Protein AF-A0AA88WEC2-F1 (afdb_monomer_lite)

Foldseek 3Di:
DDDDDPPDDPVVVVVVVVVVVVVVVVLVVVLVVLLVVLVVVQVDWFPFQPVLQCSFQNDDPDQFQKAQLQVRDTHGPCVCAQHKAWEKEAELDDDPVLQVLVVVLCVVPVHAEYQYQPPDDDDPVSVVSVVVVSNSHRHMYGPDNVSGDPSSNVCCCPVLVDDRDIFIFIAGRRSHTQDSGLPVVSVLPNNQCPVSGPVSVVVVVVVDPPDVVSVVLVDDPDDDDDDDDDDDDRDDDDDDDDVVVVVVVVVVVVVVVVVD

pLDDT: mean 72.67, std 20.63, range [24.23, 94.44]

InterPro domains:
  IPR039299 Protein SIEVE ELEMENT OCCLUSION [PTHR33232] (24-225)

Structure (mmCIF, N/CA/C/O backbone):
data_AF-A0AA88WEC2-F1
#
_entry.id   AF-A0AA88WEC2-F1
#
loop_
_atom_site.group_PDB
_atom_site.id
_atom_site.type_symbol
_atom_site.label_atom_id
_atom_site.label_alt_id
_atom_site.label_comp_id
_atom_site.label_asym_id
_atom_site.label_entity_id
_atom_site.label_seq_id
_atom_site.pdbx_PDB_ins_code
_atom_site.Cartn_x
_atom_site.Cartn_y
_atom_site.Cartn_z
_atom_site.occupancy
_atom_site.B_iso_or_equiv
_atom_site.auth_seq_id
_atom_site.auth_comp_id
_atom_site.auth_asym_id
_atom_site.auth_atom_id
_atom_site.pdbx_PDB_model_num
ATOM 1 N N . MET A 1 1 ? -20.116 5.162 58.881 1.00 42.09 1 MET A N 1
ATOM 2 C CA . MET A 1 1 ? -20.376 5.352 57.437 1.00 42.09 1 MET A CA 1
ATOM 3 C C . MET A 1 1 ? -20.682 3.987 56.838 1.00 42.09 1 MET A C 1
ATOM 5 O O . MET A 1 1 ? -19.844 3.113 57.021 1.00 42.09 1 MET A O 1
ATOM 9 N N . PRO A 1 2 ? -21.847 3.740 56.217 1.00 44.31 2 PRO A N 1
ATOM 10 C CA . PRO A 1 2 ? -22.093 2.459 55.571 1.00 44.31 2 PRO A CA 1
ATOM 11 C C . PRO A 1 2 ? -21.517 2.471 54.150 1.00 44.31 2 PRO A C 1
ATOM 13 O O . PRO A 1 2 ? -21.703 3.422 53.392 1.00 44.31 2 PRO A O 1
ATOM 16 N N . ILE A 1 3 ? -20.795 1.406 53.815 1.00 46.09 3 ILE A N 1
ATOM 17 C CA . ILE A 1 3 ? -20.277 1.127 52.477 1.00 46.09 3 ILE A CA 1
ATOM 18 C C . ILE A 1 3 ? -21.469 0.666 51.633 1.00 46.09 3 ILE A C 1
ATOM 20 O O . ILE A 1 3 ? -22.009 -0.415 51.853 1.00 46.09 3 ILE A O 1
ATOM 24 N N . SER A 1 4 ? -21.909 1.510 50.701 1.00 42.88 4 SER A N 1
ATOM 25 C CA . SER A 1 4 ? -22.919 1.157 49.702 1.00 42.88 4 SER A CA 1
ATOM 26 C C . SER A 1 4 ? -22.281 0.224 48.672 1.00 42.88 4 SER A C 1
ATOM 28 O O . SER A 1 4 ? -21.552 0.667 47.783 1.00 42.88 4 SER A O 1
ATOM 30 N N . SER A 1 5 ? -22.505 -1.083 48.815 1.00 50.28 5 SER A N 1
ATOM 31 C CA . SER A 1 5 ? -22.200 -2.051 47.767 1.00 50.28 5 SER A CA 1
ATOM 32 C C . SER A 1 5 ? -23.251 -1.919 46.664 1.00 50.28 5 SER A C 1
ATOM 34 O O . SER A 1 5 ? -24.411 -2.298 46.817 1.00 50.28 5 SER A O 1
ATOM 36 N N . LYS A 1 6 ? -22.850 -1.355 45.522 1.00 53.16 6 LYS A N 1
ATOM 37 C CA . LYS A 1 6 ? -23.642 -1.420 44.292 1.00 53.16 6 LYS A CA 1
ATOM 38 C C . LYS A 1 6 ? -23.669 -2.874 43.812 1.00 53.16 6 LYS A C 1
ATOM 40 O O . LYS A 1 6 ? -22.761 -3.315 43.117 1.00 53.16 6 LYS A O 1
ATOM 45 N N . ILE A 1 7 ? -24.692 -3.623 44.211 1.00 55.09 7 ILE A N 1
ATOM 46 C CA . ILE A 1 7 ? -25.027 -4.910 43.598 1.00 55.09 7 ILE A CA 1
ATOM 47 C C . ILE A 1 7 ? -25.665 -4.577 42.249 1.00 55.09 7 ILE A C 1
ATOM 49 O O . ILE A 1 7 ? -26.801 -4.110 42.201 1.00 55.09 7 ILE A O 1
ATOM 53 N N . VAL A 1 8 ? -24.919 -4.751 41.159 1.00 56.94 8 VAL A N 1
ATOM 54 C CA . VAL A 1 8 ? -25.494 -4.698 39.809 1.00 56.94 8 VAL A CA 1
ATOM 55 C C . VAL A 1 8 ? -26.400 -5.931 39.655 1.00 56.94 8 VAL A C 1
ATOM 57 O O . VAL A 1 8 ? -25.915 -7.045 39.872 1.00 56.94 8 VAL A O 1
ATOM 60 N N . PRO A 1 9 ? -27.701 -5.782 39.342 1.00 61.62 9 PRO A N 1
ATOM 61 C CA . PRO A 1 9 ? -28.611 -6.913 39.193 1.00 61.62 9 PRO A CA 1
ATOM 62 C C . PRO A 1 9 ? -28.137 -7.866 38.090 1.00 61.62 9 PRO A C 1
ATOM 64 O O . PRO A 1 9 ? -27.790 -7.449 36.990 1.00 61.62 9 PRO A O 1
ATOM 67 N N . TYR A 1 10 ? -28.175 -9.170 38.360 1.00 55.59 10 TYR A N 1
ATOM 68 C CA . TYR A 1 10 ? -27.793 -10.235 37.420 1.00 55.59 10 TYR A CA 1
ATOM 69 C C . TYR A 1 10 ? -28.503 -10.147 36.048 1.00 55.59 10 TYR A C 1
ATOM 71 O O . TYR A 1 10 ? -27.938 -10.526 35.025 1.00 55.59 10 TYR A O 1
ATOM 79 N N . VAL A 1 11 ? -29.723 -9.600 36.016 1.00 58.94 11 VAL A N 1
ATOM 80 C CA . VAL A 1 11 ? -30.519 -9.387 34.794 1.00 58.94 11 VAL A CA 1
ATOM 81 C C . VAL A 1 11 ? -29.895 -8.323 33.878 1.00 58.94 11 VAL A C 1
ATOM 83 O O . VAL A 1 11 ? -29.866 -8.510 32.661 1.00 58.94 11 VAL A O 1
ATOM 86 N N . ASP A 1 12 ? -29.313 -7.262 34.445 1.00 64.69 12 ASP A N 1
ATOM 87 C CA . ASP A 1 12 ? -28.643 -6.207 33.673 1.00 64.69 12 ASP A CA 1
ATOM 88 C C . ASP A 1 12 ? -27.356 -6.741 33.027 1.00 64.69 12 ASP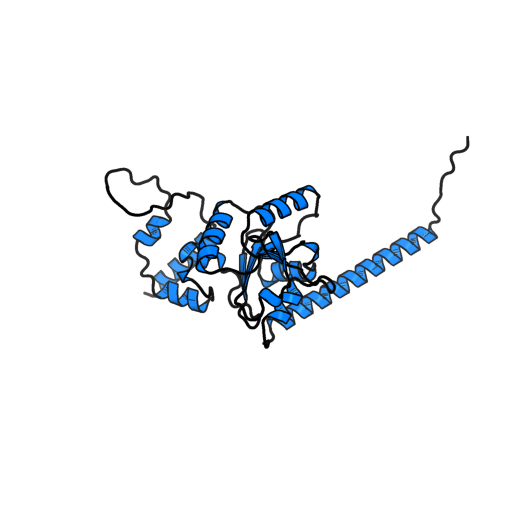 A C 1
ATOM 90 O O . ASP A 1 12 ? -27.082 -6.461 31.860 1.00 64.69 12 ASP A O 1
ATOM 94 N N . LEU A 1 13 ? -26.626 -7.603 33.747 1.00 65.12 13 LEU A N 1
ATOM 95 C CA . LEU A 1 13 ? -25.441 -8.306 33.243 1.00 65.12 13 LEU A CA 1
ATOM 96 C C . LEU A 1 13 ? -25.775 -9.248 32.077 1.00 65.12 13 LEU A C 1
ATOM 98 O O . LEU A 1 13 ? -25.071 -9.234 31.071 1.00 65.12 13 LEU A O 1
ATOM 102 N N . GLN A 1 14 ? -26.854 -10.034 32.166 1.00 65.44 14 GLN A N 1
ATOM 103 C CA . GLN A 1 14 ? -27.269 -10.913 31.064 1.00 65.44 14 GLN A CA 1
ATOM 104 C C . GLN A 1 14 ? -27.721 -10.136 29.820 1.00 65.44 14 GLN A C 1
ATOM 106 O O . GLN A 1 14 ? -27.424 -10.559 28.702 1.00 65.44 14 GLN A O 1
ATOM 111 N N . SER A 1 15 ? -28.414 -9.003 29.992 1.00 71.62 15 SER A N 1
ATOM 112 C CA . SER A 1 15 ? -28.812 -8.154 28.860 1.00 71.62 15 SER A CA 1
ATOM 113 C C . SER A 1 15 ? -27.591 -7.564 28.147 1.00 71.62 15 SER A C 1
ATOM 115 O O . SER A 1 15 ? -27.472 -7.685 26.931 1.00 71.62 15 SER A O 1
ATOM 117 N N . HIS A 1 16 ? -26.624 -7.057 28.917 1.00 71.56 16 HIS A N 1
ATOM 118 C CA . HIS A 1 16 ? -25.404 -6.465 28.387 1.00 71.56 16 HIS A CA 1
ATOM 119 C C . HIS A 1 16 ? -24.527 -7.498 27.672 1.00 71.56 16 HIS A C 1
ATOM 121 O O . HIS A 1 16 ? -24.008 -7.226 26.594 1.00 71.56 16 HIS A O 1
ATOM 127 N N . VAL A 1 17 ? -24.400 -8.709 28.227 1.00 77.38 17 VAL A N 1
ATOM 128 C CA . VAL A 1 17 ? -23.686 -9.814 27.567 1.00 77.38 17 VAL A CA 1
ATOM 129 C C . VAL A 1 17 ? -24.370 -10.194 26.251 1.00 77.38 17 VAL A C 1
ATOM 131 O O . VAL A 1 17 ? -23.691 -10.336 25.238 1.00 77.38 17 VAL A O 1
ATOM 134 N N . ASN A 1 18 ? -25.702 -10.301 26.225 1.00 80.75 18 ASN A N 1
ATOM 135 C CA . ASN A 1 18 ? -26.436 -10.617 24.996 1.00 80.75 18 ASN A CA 1
ATOM 136 C C . ASN A 1 18 ? -26.299 -9.529 23.923 1.00 80.75 18 ASN A C 1
ATOM 138 O O . ASN A 1 18 ? -26.211 -9.856 22.739 1.00 80.75 18 ASN A O 1
ATOM 142 N N . ASP A 1 19 ? -26.287 -8.256 24.311 1.00 82.50 19 ASP A N 1
ATOM 143 C CA . ASP A 1 19 ? -26.123 -7.145 23.373 1.00 82.50 19 ASP A CA 1
ATOM 144 C C . ASP A 1 19 ? -24.692 -7.073 22.825 1.00 82.50 19 ASP A C 1
ATOM 146 O O . ASP A 1 19 ? -24.515 -6.883 21.620 1.00 82.50 19 ASP A O 1
ATOM 150 N N . THR A 1 20 ? -23.683 -7.329 23.664 1.00 80.88 20 THR A N 1
ATOM 151 C CA . THR A 1 20 ? -22.278 -7.440 23.240 1.00 80.88 20 THR A CA 1
ATOM 152 C C . THR A 1 20 ? -22.084 -8.595 22.257 1.00 80.88 20 THR A C 1
ATOM 154 O O . THR A 1 20 ? -21.570 -8.380 21.163 1.00 80.88 20 THR A O 1
ATOM 157 N N . VAL A 1 21 ? -22.590 -9.793 22.570 1.00 83.12 21 VAL A N 1
ATOM 158 C CA . VAL A 1 21 ? -22.488 -10.963 21.677 1.00 83.12 21 VAL A CA 1
ATOM 159 C C . VAL A 1 21 ? -23.219 -10.725 20.350 1.00 83.12 21 VAL A C 1
ATOM 161 O O . VAL A 1 21 ? -22.728 -11.099 19.286 1.00 83.12 21 VAL A O 1
ATOM 164 N N . LYS A 1 22 ? -24.390 -10.072 20.367 1.00 86.25 22 LYS A N 1
ATOM 165 C CA . LYS A 1 22 ? -25.091 -9.694 19.128 1.00 86.25 22 LYS A CA 1
ATOM 166 C C . LYS A 1 22 ? -24.287 -8.703 18.293 1.00 86.25 22 LYS A C 1
ATOM 168 O O . LYS A 1 22 ? -24.278 -8.830 17.070 1.00 86.25 22 LYS A O 1
ATOM 173 N N . ALA A 1 23 ? -23.655 -7.717 18.928 1.00 80.06 23 ALA A N 1
ATOM 174 C CA . ALA A 1 23 ? -22.813 -6.747 18.239 1.00 80.06 23 ALA A CA 1
ATOM 175 C C . ALA A 1 23 ? -21.594 -7.426 17.592 1.00 80.06 23 ALA A C 1
ATOM 177 O O . ALA A 1 23 ? -21.325 -7.170 16.421 1.00 80.06 23 ALA A O 1
ATOM 178 N N . GLU A 1 24 ? -20.936 -8.345 18.304 1.00 82.38 24 GLU A N 1
ATOM 179 C CA . GLU A 1 24 ? -19.816 -9.145 17.786 1.00 82.38 24 GLU A CA 1
ATOM 180 C C . GLU A 1 24 ? -20.231 -10.001 16.581 1.00 82.38 24 GLU A C 1
ATOM 182 O O . GLU A 1 24 ? -19.590 -9.947 15.534 1.00 82.38 24 GLU A O 1
ATOM 187 N N . LEU A 1 25 ? -21.358 -10.719 16.673 1.00 81.81 25 LEU A N 1
ATOM 188 C CA . LEU A 1 25 ? -21.884 -11.525 15.563 1.00 81.81 25 LEU A CA 1
ATOM 189 C C . LEU A 1 25 ? -22.242 -10.675 14.333 1.00 81.81 25 LEU A C 1
ATOM 191 O O . LEU A 1 25 ? -22.056 -11.104 13.191 1.00 81.81 25 LEU A O 1
ATOM 195 N N . LEU A 1 26 ? -22.789 -9.474 14.548 1.00 82.94 26 LEU A N 1
ATOM 196 C CA . LEU A 1 26 ? -23.098 -8.535 13.469 1.00 82.94 26 LEU A CA 1
ATOM 197 C C . LEU A 1 26 ? -21.827 -8.007 12.797 1.00 82.94 26 LEU A C 1
ATOM 199 O O . LEU A 1 26 ? -21.813 -7.865 11.572 1.00 82.94 26 LEU A O 1
ATOM 203 N N . ASP A 1 27 ? -20.787 -7.719 13.576 1.00 82.06 27 ASP A N 1
ATOM 204 C CA . ASP A 1 27 ? -19.500 -7.253 13.064 1.00 82.06 27 ASP A CA 1
ATOM 205 C C . ASP A 1 27 ? -18.780 -8.354 12.275 1.00 82.06 27 ASP A C 1
ATOM 207 O O . ASP A 1 27 ? -18.347 -8.133 11.143 1.00 82.06 27 ASP A O 1
ATOM 211 N N . GLU A 1 28 ? -18.777 -9.583 12.795 1.00 83.94 28 GLU A N 1
ATOM 212 C CA . GLU A 1 28 ? -18.206 -10.741 12.108 1.00 83.94 28 GLU A CA 1
ATOM 213 C C . GLU A 1 28 ? -18.920 -11.019 10.779 1.00 83.94 28 GLU A C 1
ATOM 215 O O . GLU A 1 28 ? -18.274 -11.200 9.743 1.00 83.94 28 GLU A O 1
ATOM 220 N N . LYS A 1 29 ? -20.259 -10.955 10.762 1.00 87.25 29 LYS A N 1
ATOM 221 C CA . LYS A 1 29 ? -21.033 -11.091 9.522 1.00 87.25 29 LYS A CA 1
ATOM 222 C C . LYS A 1 29 ? -20.669 -10.009 8.498 1.00 87.25 29 LYS A C 1
ATOM 224 O O . LYS A 1 29 ? -20.482 -10.326 7.323 1.00 87.25 29 LYS A O 1
ATOM 229 N N . ARG A 1 30 ? -20.548 -8.748 8.927 1.00 85.75 30 ARG A N 1
ATOM 230 C CA . ARG A 1 30 ? -20.140 -7.635 8.050 1.00 85.75 30 ARG A CA 1
ATOM 231 C C . ARG A 1 30 ? -18.737 -7.839 7.488 1.00 85.75 30 ARG A C 1
ATOM 233 O O . ARG A 1 30 ? -18.529 -7.609 6.300 1.00 85.75 30 ARG A O 1
ATOM 240 N N . ASN A 1 31 ? -17.805 -8.305 8.314 1.00 85.44 31 ASN A N 1
ATOM 241 C CA . ASN A 1 31 ? -16.431 -8.588 7.912 1.00 85.44 31 ASN A CA 1
ATOM 242 C C . ASN A 1 31 ? -16.382 -9.699 6.843 1.00 85.44 31 ASN A C 1
ATOM 244 O O . ASN A 1 31 ? -15.733 -9.543 5.808 1.00 85.44 31 ASN A O 1
ATOM 248 N N . VAL A 1 32 ? -17.162 -10.775 7.016 1.00 89.88 32 VAL A N 1
ATOM 249 C CA . VAL A 1 32 ? -17.301 -11.839 6.003 1.00 89.88 32 VAL A CA 1
ATOM 250 C C . VAL A 1 32 ? -17.872 -11.297 4.688 1.00 89.88 32 VAL A C 1
ATOM 252 O O . VAL A 1 32 ? -17.353 -11.617 3.617 1.00 89.88 32 VAL A O 1
ATOM 255 N N . GLU A 1 33 ? -18.914 -10.465 4.743 1.00 90.44 33 GLU A N 1
ATOM 256 C CA . GLU A 1 33 ? -19.510 -9.850 3.550 1.00 90.44 33 GLU A CA 1
ATOM 257 C C . GLU A 1 33 ? -18.520 -8.924 2.822 1.00 90.44 33 GLU A C 1
ATOM 259 O O . GLU A 1 33 ? -18.409 -8.991 1.595 1.00 90.44 33 GLU A O 1
ATOM 264 N N . ALA A 1 34 ? -17.761 -8.111 3.562 1.00 90.06 34 ALA A N 1
ATOM 265 C CA . ALA A 1 34 ? -16.725 -7.240 3.013 1.00 90.06 34 ALA A CA 1
ATOM 266 C C . ALA A 1 34 ? -15.588 -8.043 2.358 1.00 90.06 34 ALA A C 1
ATOM 268 O O . ALA A 1 34 ? -15.189 -7.744 1.234 1.00 90.06 34 ALA A O 1
ATOM 269 N N . TYR A 1 35 ? -15.128 -9.120 2.998 1.00 92.38 35 TYR A N 1
ATOM 270 C CA . TYR A 1 35 ? -14.105 -10.006 2.441 1.00 92.38 35 TYR A CA 1
ATOM 271 C C . TYR A 1 35 ? -14.564 -10.674 1.133 1.00 92.38 35 TYR A C 1
ATOM 273 O O . TYR A 1 35 ? -13.839 -10.689 0.138 1.00 92.38 35 TYR A O 1
ATOM 281 N N . GLN A 1 36 ? -15.802 -11.177 1.093 1.00 93.81 36 GLN A N 1
ATOM 282 C CA . GLN A 1 36 ? -16.386 -11.757 -0.122 1.00 93.81 36 GLN A CA 1
ATOM 283 C C . GLN A 1 36 ? -16.559 -10.719 -1.239 1.00 93.81 36 GLN A C 1
ATOM 285 O O . GLN A 1 36 ? -16.403 -11.033 -2.420 1.00 93.81 36 GLN A O 1
ATOM 290 N N . MET A 1 37 ? -16.875 -9.475 -0.877 1.00 93.44 37 MET A N 1
ATOM 291 C CA . MET A 1 37 ? -16.945 -8.364 -1.820 1.00 93.44 37 MET A CA 1
ATOM 292 C C . MET A 1 37 ? -15.568 -8.038 -2.413 1.00 93.44 37 MET A C 1
ATOM 294 O O . MET A 1 37 ? -15.493 -7.839 -3.624 1.00 93.44 37 MET A O 1
ATOM 298 N N . LEU A 1 38 ? -14.495 -8.070 -1.613 1.00 93.62 38 LEU A N 1
ATOM 299 C CA . LEU A 1 38 ? -13.119 -7.883 -2.091 1.00 93.62 38 LEU A CA 1
ATOM 300 C C . LEU A 1 38 ? -12.713 -8.955 -3.109 1.00 93.62 38 LEU A C 1
ATOM 302 O O . LEU A 1 38 ? -12.239 -8.600 -4.184 1.00 93.62 38 LEU A O 1
ATOM 306 N N . LEU A 1 39 ? -12.970 -10.238 -2.827 1.00 94.25 39 LEU A N 1
ATOM 307 C CA . LEU A 1 39 ? -12.686 -11.332 -3.772 1.00 94.25 39 LEU A CA 1
ATOM 308 C C . LEU A 1 39 ? -13.338 -11.081 -5.139 1.00 94.25 39 LEU A C 1
ATOM 310 O O . LEU A 1 39 ? -12.668 -11.049 -6.167 1.00 94.25 39 LEU A O 1
ATOM 314 N N . ARG A 1 40 ? -14.644 -10.794 -5.140 1.00 94.44 40 ARG A N 1
ATOM 315 C CA . ARG A 1 40 ? -15.388 -10.497 -6.376 1.00 94.44 40 ARG A CA 1
ATOM 316 C C . ARG A 1 40 ? -14.867 -9.248 -7.075 1.00 94.44 40 ARG A C 1
ATOM 318 O O . ARG A 1 40 ? -14.857 -9.185 -8.299 1.00 94.44 40 ARG A O 1
ATOM 325 N N . LEU A 1 41 ? -14.477 -8.234 -6.308 1.00 93.62 41 LEU A N 1
ATOM 326 C CA . LEU A 1 41 ? -13.992 -6.978 -6.855 1.00 93.62 41 LEU A CA 1
ATOM 327 C C . LEU A 1 41 ? -12.709 -7.186 -7.660 1.00 93.62 41 LEU A C 1
ATOM 329 O O . LEU A 1 41 ? -12.626 -6.684 -8.777 1.00 93.62 41 LEU A O 1
ATOM 333 N N . PHE A 1 42 ? -11.752 -7.952 -7.140 1.00 92.00 42 PHE A N 1
ATOM 334 C CA . PHE A 1 42 ? -10.486 -8.207 -7.830 1.00 92.00 42 PHE A CA 1
ATOM 335 C C . PHE A 1 42 ? -10.597 -9.185 -9.010 1.00 92.00 42 PHE A C 1
ATOM 337 O O . PHE A 1 42 ? -9.768 -9.119 -9.916 1.00 92.00 42 PHE A O 1
ATOM 344 N N . ASP A 1 43 ? -11.647 -10.009 -9.054 1.00 90.12 43 ASP A N 1
ATOM 345 C CA . ASP A 1 43 ? -11.944 -10.892 -10.193 1.00 90.12 43 ASP A CA 1
ATOM 346 C C . ASP A 1 43 ? -12.689 -10.187 -11.343 1.00 90.12 43 ASP A C 1
ATOM 348 O O . ASP A 1 43 ? -12.823 -10.731 -12.442 1.00 90.12 43 ASP A O 1
ATOM 352 N N . THR A 1 44 ? -13.195 -8.971 -11.117 1.00 90.75 44 THR A N 1
ATOM 353 C CA . THR A 1 44 ? -13.981 -8.226 -12.112 1.00 90.75 44 THR A CA 1
ATOM 354 C C . THR A 1 44 ? -13.149 -7.177 -12.842 1.00 90.75 44 THR A C 1
ATOM 356 O O . THR A 1 44 ? -12.255 -6.551 -12.280 1.00 90.75 44 THR A O 1
ATOM 359 N N . VAL A 1 45 ? -13.463 -6.959 -14.122 1.00 90.38 45 VAL A N 1
ATOM 360 C CA . VAL A 1 45 ? -12.851 -5.892 -14.924 1.00 90.38 45 VAL A CA 1
ATOM 361 C C . VAL A 1 45 ? -13.562 -4.572 -14.638 1.00 90.38 45 VAL A C 1
ATOM 363 O O . VAL A 1 45 ? -14.789 -4.488 -14.742 1.00 90.38 45 VAL A O 1
ATOM 366 N N . HIS A 1 46 ? -12.792 -3.525 -14.335 1.00 92.62 46 HIS A N 1
ATOM 367 C CA . HIS A 1 46 ? -13.320 -2.183 -14.085 1.00 92.62 46 HIS A CA 1
ATOM 368 C C . HIS A 1 46 ? -12.949 -1.197 -15.192 1.00 92.62 46 HIS A C 1
ATOM 370 O O . HIS A 1 46 ? -12.024 -1.398 -15.979 1.00 92.62 46 HIS A O 1
ATOM 376 N N . ILE A 1 47 ? -13.700 -0.095 -15.239 1.00 93.19 47 ILE A N 1
ATOM 377 C CA . ILE A 1 47 ? -13.438 1.036 -16.142 1.00 93.19 47 ILE A CA 1
ATOM 378 C C . ILE A 1 47 ? -12.169 1.781 -15.705 1.00 93.19 47 ILE A C 1
ATOM 380 O O . ILE A 1 47 ? -11.392 2.233 -16.542 1.00 93.19 47 ILE A O 1
ATOM 384 N N . ASP A 1 48 ? -11.978 1.922 -14.394 1.00 92.94 48 ASP A N 1
ATOM 385 C CA . ASP A 1 48 ? -10.783 2.468 -13.765 1.00 92.94 48 ASP A CA 1
ATOM 386 C C . ASP A 1 48 ? -10.542 1.807 -12.398 1.00 92.94 48 ASP A C 1
ATOM 388 O O . ASP A 1 48 ? -11.386 1.077 -11.871 1.00 92.94 48 ASP A O 1
ATOM 392 N N . ASN A 1 49 ? -9.379 2.084 -11.820 1.00 91.69 49 ASN A N 1
ATOM 393 C CA . ASN A 1 49 ? -8.912 1.542 -10.547 1.00 91.69 49 ASN A CA 1
ATOM 394 C C . ASN A 1 49 ? -9.670 2.036 -9.299 1.00 91.69 49 ASN A C 1
ATOM 396 O O . ASN A 1 49 ? -9.383 1.582 -8.190 1.00 91.69 49 ASN A O 1
ATOM 400 N N . MET A 1 50 ? -10.654 2.931 -9.426 1.00 92.19 50 MET A N 1
ATOM 401 C CA . MET A 1 50 ? -11.219 3.617 -8.261 1.00 92.19 50 MET A CA 1
ATOM 402 C C . MET A 1 50 ? -12.070 2.726 -7.369 1.00 92.19 50 MET A C 1
ATOM 404 O O . MET A 1 50 ? -12.084 2.928 -6.157 1.00 92.19 50 MET A O 1
ATOM 408 N N . LYS A 1 51 ? -12.786 1.749 -7.937 1.00 92.25 51 LYS A N 1
ATOM 409 C CA . LYS A 1 51 ? -13.569 0.806 -7.124 1.00 92.25 51 LYS A CA 1
ATOM 410 C C . LYS A 1 51 ? -12.649 -0.027 -6.235 1.00 92.25 51 LYS A C 1
ATOM 412 O O . LYS A 1 51 ? -12.913 -0.139 -5.042 1.00 92.25 51 LYS A O 1
ATOM 417 N N . THR A 1 52 ? -11.553 -0.524 -6.806 1.00 92.19 52 THR A N 1
ATOM 418 C CA . THR A 1 52 ? -10.504 -1.261 -6.098 1.00 92.19 52 THR A CA 1
ATOM 419 C C . THR A 1 52 ? -9.855 -0.412 -5.011 1.00 92.19 52 THR A C 1
ATOM 421 O O . THR A 1 52 ? -9.863 -0.797 -3.845 1.00 92.19 52 THR A O 1
ATOM 424 N N . LEU A 1 53 ? -9.354 0.774 -5.364 1.00 90.56 53 LEU A N 1
ATOM 425 C CA . LEU A 1 53 ? -8.665 1.657 -4.419 1.00 90.56 53 LEU A CA 1
ATOM 426 C C . LEU A 1 53 ? -9.572 2.084 -3.258 1.00 90.56 53 LEU A C 1
ATOM 428 O O . LEU A 1 53 ? -9.146 2.074 -2.104 1.00 90.56 53 LEU A O 1
ATOM 432 N N . LYS A 1 54 ? -10.845 2.395 -3.540 1.00 89.94 54 LYS A N 1
ATOM 433 C CA . LYS A 1 54 ? -11.816 2.718 -2.490 1.00 89.94 54 LYS A CA 1
ATOM 434 C C . LYS A 1 54 ? -12.116 1.496 -1.622 1.00 89.94 54 LYS A C 1
ATOM 436 O O . LYS A 1 54 ? -12.117 1.615 -0.409 1.00 89.94 54 LYS A O 1
ATOM 441 N N . ALA A 1 55 ? -12.282 0.303 -2.179 1.00 90.12 55 ALA A N 1
ATOM 442 C CA . ALA A 1 55 ? -12.501 -0.876 -1.339 1.00 90.12 55 ALA A CA 1
ATOM 443 C C . ALA A 1 55 ? -11.327 -1.180 -0.384 1.00 90.12 55 ALA A C 1
ATOM 445 O O . ALA A 1 55 ? -11.561 -1.709 0.696 1.00 90.12 55 ALA A O 1
ATOM 446 N N . LEU A 1 56 ? -10.093 -0.820 -0.757 1.00 88.19 56 LEU A N 1
ATOM 447 C CA . LEU A 1 56 ? -8.902 -1.031 0.073 1.00 88.19 56 LEU A CA 1
ATOM 448 C C . LEU A 1 56 ? -8.702 0.033 1.169 1.00 88.19 56 LEU A C 1
ATOM 450 O O . LEU A 1 56 ? -8.282 -0.310 2.270 1.00 88.19 56 LEU A O 1
ATOM 454 N N . ILE A 1 57 ? -8.945 1.314 0.862 1.00 82.06 57 ILE A N 1
ATOM 455 C CA . ILE A 1 57 ? -8.504 2.456 1.696 1.00 82.06 57 ILE A CA 1
ATOM 456 C C . ILE A 1 57 ? -9.691 3.301 2.216 1.00 82.06 57 ILE A C 1
ATOM 458 O O . ILE A 1 57 ? -9.512 4.211 3.021 1.00 82.06 57 ILE A O 1
ATOM 462 N N . TYR A 1 58 ? -10.921 3.059 1.751 1.00 70.00 58 TYR A N 1
ATOM 463 C CA . TYR A 1 58 ? -12.044 3.973 1.977 1.00 70.00 58 TYR A CA 1
ATOM 464 C C . TYR A 1 58 ? -13.073 3.446 2.984 1.00 70.00 58 TYR A C 1
ATOM 466 O O . TYR A 1 58 ? -13.943 2.635 2.660 1.00 70.00 58 TYR A O 1
ATOM 474 N N . THR A 1 59 ? -13.087 4.040 4.178 1.00 59.22 59 THR A N 1
ATOM 475 C CA . THR A 1 59 ? -14.172 3.898 5.160 1.00 59.22 59 THR A CA 1
ATOM 476 C C . THR A 1 59 ? -15.149 5.079 5.079 1.00 59.22 59 THR A C 1
ATOM 478 O O . THR A 1 59 ? -15.169 5.970 5.916 1.00 59.22 59 THR A O 1
ATOM 481 N N . LYS A 1 60 ? -15.980 5.072 4.028 1.00 58.62 60 LYS A N 1
ATOM 482 C CA . LYS A 1 60 ? -17.272 5.777 3.813 1.00 58.62 60 LYS A CA 1
ATOM 483 C C . LYS A 1 60 ? -17.440 7.290 4.080 1.00 58.62 60 LYS A C 1
ATOM 485 O O . LYS A 1 60 ? -18.395 7.824 3.533 1.00 58.62 60 LYS A O 1
ATOM 490 N N . ASN A 1 61 ? -16.576 7.995 4.813 1.00 59.09 61 ASN A N 1
ATOM 491 C CA . ASN A 1 61 ? -16.827 9.385 5.238 1.00 59.09 61 ASN A CA 1
ATOM 492 C C . ASN A 1 61 ? -15.616 10.330 5.149 1.00 59.09 61 ASN A C 1
ATOM 494 O O . ASN A 1 61 ? -15.768 11.518 5.428 1.00 59.09 61 ASN A O 1
ATOM 498 N N . ASP A 1 62 ? -14.433 9.844 4.769 1.00 70.50 62 ASP A N 1
ATOM 499 C CA . ASP A 1 62 ? -13.246 10.694 4.655 1.00 70.50 62 ASP A CA 1
ATOM 500 C C . ASP A 1 62 ? -12.960 11.067 3.197 1.00 70.50 62 ASP A C 1
ATOM 502 O O . ASP A 1 62 ? -12.688 10.202 2.364 1.00 70.50 62 ASP A O 1
ATOM 506 N N . LEU A 1 63 ? -13.038 12.362 2.884 1.00 79.31 63 LEU A N 1
ATOM 507 C CA . LEU A 1 63 ? -12.790 12.889 1.539 1.00 79.31 63 LEU A CA 1
ATOM 508 C C . LEU A 1 63 ? -11.300 12.890 1.167 1.00 79.31 63 LEU A C 1
ATOM 510 O O . LEU A 1 63 ? -10.971 12.989 -0.010 1.00 79.31 63 LEU A O 1
ATOM 514 N N . GLN A 1 64 ? -10.392 12.796 2.143 1.00 88.81 64 GLN A N 1
ATOM 515 C CA . GLN A 1 64 ? -8.951 12.900 1.914 1.00 88.81 64 GLN A CA 1
ATOM 516 C C . GLN A 1 64 ? -8.189 11.794 2.656 1.00 88.81 64 GLN A C 1
ATOM 518 O O . GLN A 1 64 ? -7.439 12.067 3.602 1.00 88.81 64 GLN A O 1
ATOM 523 N N . PRO A 1 65 ? -8.391 10.520 2.273 1.00 88.25 65 PRO A N 1
ATOM 524 C CA . PRO A 1 65 ? -7.864 9.380 3.016 1.00 88.25 65 PRO A CA 1
ATOM 525 C C . PRO A 1 65 ? -6.351 9.191 2.844 1.00 88.25 65 PRO A C 1
ATOM 527 O O . PRO A 1 65 ? -5.762 8.375 3.550 1.00 88.25 65 PRO A O 1
ATOM 530 N N . LEU A 1 66 ? -5.720 9.919 1.919 1.00 88.81 66 LEU A N 1
ATOM 531 C CA . LEU A 1 66 ? -4.288 9.841 1.660 1.00 88.81 66 LEU A CA 1
ATOM 532 C C . LEU A 1 66 ? -3.549 11.028 2.273 1.00 88.81 66 LEU A C 1
ATOM 534 O O . LEU A 1 66 ? -4.083 12.131 2.366 1.00 8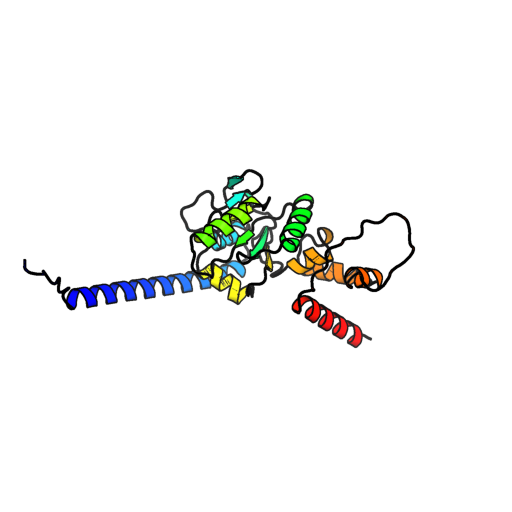8.81 66 LEU A O 1
ATOM 538 N N . TYR A 1 67 ? -2.293 10.801 2.629 1.00 89.12 67 TYR A N 1
ATOM 539 C CA . TYR A 1 67 ? -1.324 11.793 3.058 1.00 89.12 67 TYR A CA 1
ATOM 540 C C . TYR A 1 67 ? -0.166 11.836 2.063 1.00 89.12 67 TYR A C 1
ATOM 542 O O . TYR A 1 67 ? 0.486 10.823 1.813 1.00 89.12 67 TYR A O 1
ATOM 550 N N . GLU A 1 68 ? 0.078 13.004 1.481 1.00 88.62 68 GLU A N 1
ATOM 551 C CA . GLU A 1 68 ? 1.166 13.252 0.543 1.00 88.62 68 GLU A CA 1
ATOM 552 C C . GLU A 1 68 ? 2.441 13.608 1.310 1.00 88.62 68 GLU A C 1
ATOM 554 O O . GLU A 1 68 ? 2.567 14.703 1.866 1.00 88.62 68 GLU A O 1
ATOM 559 N N . GLY A 1 69 ? 3.402 12.684 1.324 1.00 84.00 69 GLY A N 1
ATOM 560 C CA . GLY A 1 69 ? 4.637 12.816 2.087 1.00 84.00 69 GLY A CA 1
ATOM 561 C C . GLY A 1 69 ? 5.486 14.031 1.710 1.00 84.00 69 GLY A C 1
ATOM 562 O O . GLY A 1 69 ? 6.089 14.647 2.583 1.00 84.00 69 GLY A O 1
ATOM 563 N N . SER A 1 70 ? 5.494 14.441 0.441 1.00 82.75 70 SER A N 1
ATOM 564 C CA . SER A 1 70 ? 6.274 15.601 -0.015 1.00 82.75 70 SER A CA 1
ATOM 565 C C . SER A 1 70 ? 5.696 16.943 0.454 1.00 82.75 70 SER A C 1
ATOM 567 O O . SER A 1 70 ? 6.435 17.817 0.903 1.00 82.75 70 SER A O 1
ATOM 569 N N . THR A 1 71 ? 4.376 17.123 0.367 1.00 88.50 71 THR A N 1
ATOM 570 C CA . THR A 1 71 ? 3.713 18.396 0.715 1.00 88.50 71 THR A CA 1
ATOM 571 C C . THR A 1 71 ? 3.185 18.428 2.146 1.00 88.50 71 THR A C 1
ATOM 573 O O . THR A 1 71 ? 2.791 19.495 2.622 1.00 88.50 71 THR A O 1
ATOM 576 N N . LYS A 1 72 ? 3.181 17.273 2.826 1.00 88.69 72 LYS A N 1
ATOM 577 C CA . LYS A 1 72 ? 2.639 17.066 4.173 1.00 88.69 72 LYS A CA 1
ATOM 578 C C . LYS A 1 72 ? 1.142 17.381 4.266 1.00 88.69 72 LYS A C 1
ATOM 580 O O . LYS A 1 72 ? 0.662 17.855 5.296 1.00 88.69 72 LYS A O 1
ATOM 585 N N . LYS A 1 73 ? 0.393 17.140 3.183 1.00 91.56 73 LYS A N 1
ATOM 586 C CA . LYS A 1 73 ? -1.044 17.440 3.081 1.00 91.56 73 LYS A CA 1
ATOM 587 C C . LYS A 1 73 ? -1.878 16.193 2.867 1.00 91.56 73 LYS A C 1
ATOM 589 O O . LYS A 1 73 ? -1.443 15.224 2.256 1.00 91.56 73 LYS A O 1
ATOM 594 N N . ARG A 1 74 ? -3.123 16.262 3.331 1.00 91.38 74 ARG A N 1
ATOM 595 C CA . ARG A 1 74 ? -4.131 15.253 3.025 1.00 91.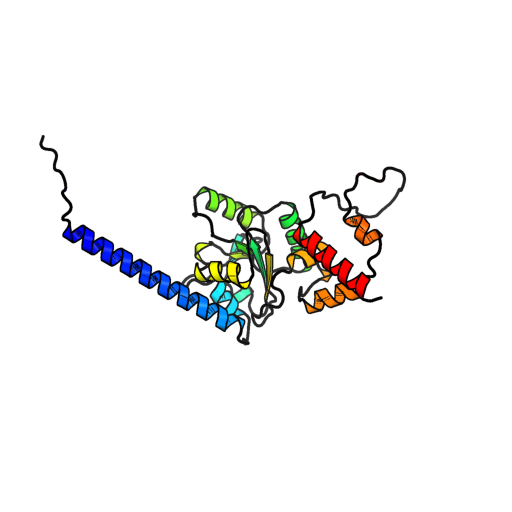38 74 ARG A CA 1
ATOM 596 C C . ARG A 1 74 ? -4.721 15.503 1.641 1.00 91.38 74 ARG A C 1
ATOM 598 O O . ARG A 1 74 ? -5.001 16.651 1.292 1.00 91.38 74 ARG A O 1
ATOM 605 N N . VAL A 1 75 ? -4.895 14.440 0.865 1.00 90.00 75 VAL A N 1
ATOM 606 C CA . VAL A 1 75 ? -5.382 14.502 -0.518 1.00 90.00 75 VAL A CA 1
ATOM 607 C C . VAL A 1 75 ? -6.448 13.444 -0.778 1.00 90.00 75 VAL A C 1
ATOM 609 O O . VAL A 1 75 ? -6.527 12.424 -0.088 1.00 90.00 75 VAL A O 1
ATOM 612 N N . ASP A 1 76 ? -7.290 13.715 -1.773 1.00 90.19 76 ASP A N 1
ATOM 613 C CA . ASP A 1 76 ? -8.298 12.771 -2.254 1.00 90.19 76 ASP A CA 1
ATOM 614 C C . ASP A 1 76 ? -7.613 11.569 -2.924 1.00 90.19 76 ASP A C 1
ATOM 616 O O . ASP A 1 76 ? -6.570 11.704 -3.563 1.00 90.19 76 ASP A O 1
ATOM 620 N N . ILE A 1 77 ? -8.218 10.390 -2.808 1.00 88.44 77 ILE A N 1
ATOM 621 C CA . ILE A 1 77 ? -7.772 9.169 -3.485 1.00 88.44 77 ILE A CA 1
ATOM 622 C C . ILE A 1 77 ? -7.869 9.271 -5.016 1.00 88.44 77 ILE A C 1
ATOM 624 O O . ILE A 1 77 ? -7.174 8.552 -5.732 1.00 88.44 77 ILE A O 1
ATOM 628 N N . ASP A 1 78 ? -8.679 10.196 -5.534 1.00 89.75 78 ASP A N 1
ATOM 629 C CA . ASP A 1 78 ? -8.829 10.474 -6.964 1.00 89.75 78 ASP A CA 1
ATOM 630 C C . ASP A 1 78 ? -7.520 10.920 -7.651 1.00 89.75 78 ASP A C 1
ATOM 632 O O . ASP A 1 78 ? -7.406 10.779 -8.871 1.00 89.75 78 ASP A O 1
ATOM 636 N N . VAL A 1 79 ? -6.493 11.357 -6.903 1.00 88.38 79 VAL A N 1
ATOM 637 C CA . VAL A 1 79 ? -5.148 11.629 -7.459 1.00 88.38 79 VAL A CA 1
ATOM 638 C C . VAL A 1 79 ? -4.489 10.389 -8.080 1.00 88.38 79 VAL A C 1
ATOM 640 O O . VAL A 1 79 ? -3.552 10.523 -8.869 1.00 88.38 79 VAL A O 1
ATOM 643 N N . LEU A 1 80 ? -4.987 9.193 -7.747 1.00 88.94 80 LEU A N 1
ATOM 644 C CA . LEU A 1 80 ? -4.506 7.891 -8.220 1.00 88.94 80 LEU A CA 1
ATOM 645 C C . LEU A 1 80 ? -5.321 7.330 -9.392 1.00 88.94 80 LEU A C 1
ATOM 647 O O . LEU A 1 80 ? -5.026 6.247 -9.908 1.00 88.94 80 LEU A O 1
ATOM 651 N N . ARG A 1 81 ? -6.378 8.033 -9.809 1.00 91.62 81 ARG A N 1
ATOM 652 C CA . ARG A 1 81 ? -7.313 7.550 -10.826 1.00 91.62 81 ARG A CA 1
ATOM 653 C C . ARG A 1 81 ? -6.591 7.251 -12.137 1.00 91.62 81 ARG A C 1
ATOM 655 O O . ARG A 1 81 ? -5.916 8.117 -12.689 1.00 91.62 81 ARG A O 1
ATOM 662 N N . ARG A 1 82 ? -6.807 6.043 -12.673 1.00 91.06 82 ARG A N 1
ATOM 663 C CA . ARG A 1 82 ? -6.213 5.561 -13.939 1.00 91.06 82 ARG A CA 1
ATOM 664 C C . ARG A 1 82 ? -4.677 5.586 -13.956 1.00 91.06 82 ARG A C 1
ATOM 666 O O . ARG A 1 82 ? -4.079 5.578 -15.031 1.00 91.06 82 ARG A O 1
ATOM 673 N N . LYS A 1 83 ? -4.039 5.594 -12.788 1.00 89.50 83 LYS A N 1
ATOM 674 C CA . LYS A 1 83 ? -2.597 5.396 -12.652 1.00 89.50 83 LYS A CA 1
ATOM 675 C C . LYS A 1 83 ? -2.279 3.942 -12.339 1.00 89.50 83 LYS A C 1
ATOM 677 O O . LYS A 1 83 ? -3.117 3.200 -11.825 1.00 89.50 83 LYS A O 1
ATOM 682 N N . MET A 1 84 ? -1.052 3.553 -12.653 1.00 88.12 84 MET A N 1
ATOM 683 C CA . MET A 1 84 ? -0.478 2.326 -12.129 1.00 88.12 84 MET A CA 1
ATOM 684 C C . MET A 1 84 ? -0.059 2.567 -10.682 1.00 88.12 84 MET A C 1
ATOM 686 O O . MET A 1 84 ? 0.731 3.466 -10.414 1.00 88.12 84 MET A O 1
ATOM 690 N N . VAL A 1 85 ? -0.603 1.776 -9.763 1.00 89.69 85 VAL A N 1
ATOM 691 C CA . VAL A 1 85 ? -0.437 1.987 -8.326 1.00 89.69 85 VAL A CA 1
ATOM 692 C C . VAL A 1 85 ? 0.418 0.881 -7.726 1.00 89.69 85 VAL A C 1
ATOM 694 O O . VAL A 1 85 ? 0.115 -0.299 -7.887 1.00 89.69 85 VAL A O 1
ATOM 697 N N . LEU A 1 86 ? 1.478 1.268 -7.019 1.00 90.06 86 LEU A N 1
ATOM 698 C CA . LEU A 1 86 ? 2.396 0.362 -6.335 1.00 90.06 86 LEU A CA 1
ATOM 699 C C . LEU A 1 86 ? 2.075 0.370 -4.839 1.00 90.06 86 LEU A C 1
ATOM 701 O O . LEU A 1 86 ? 2.588 1.186 -4.089 1.00 90.06 86 LEU A O 1
ATOM 705 N N . LEU A 1 87 ? 1.225 -0.550 -4.397 1.00 90.25 87 LEU A N 1
ATOM 706 C CA . LEU A 1 87 ? 0.851 -0.681 -2.995 1.00 90.25 87 LEU A CA 1
ATOM 707 C C . LEU A 1 87 ? 1.983 -1.315 -2.194 1.00 90.25 87 LEU A C 1
ATOM 709 O O . LEU A 1 87 ? 2.113 -2.540 -2.153 1.00 90.25 87 LEU A O 1
ATOM 713 N N . TYR A 1 88 ? 2.789 -0.483 -1.541 1.00 87.88 88 TYR A N 1
ATOM 714 C CA . TYR A 1 88 ? 3.756 -0.955 -0.556 1.00 87.88 88 TYR A CA 1
ATOM 715 C C . TYR A 1 88 ? 3.036 -1.330 0.740 1.00 87.88 88 TYR A C 1
ATOM 717 O O . TYR A 1 88 ? 2.411 -0.476 1.365 1.00 87.88 88 TYR A O 1
ATOM 725 N N . ILE A 1 89 ? 3.107 -2.604 1.119 1.00 87.56 89 ILE A N 1
ATOM 726 C CA . ILE A 1 89 ? 2.466 -3.163 2.307 1.00 87.56 89 ILE A CA 1
ATOM 727 C C . ILE A 1 89 ? 3.549 -3.619 3.268 1.00 87.56 89 ILE A C 1
ATOM 729 O O . ILE A 1 89 ? 4.301 -4.528 2.930 1.00 87.56 89 ILE A O 1
ATOM 733 N N . SER A 1 90 ? 3.612 -3.022 4.453 1.00 85.25 90 SER A N 1
ATOM 734 C CA . SER A 1 90 ? 4.618 -3.324 5.477 1.00 85.25 90 SER A CA 1
ATOM 735 C C . SER A 1 90 ? 4.009 -3.352 6.873 1.00 85.25 90 SER A C 1
ATOM 737 O O . SER A 1 90 ? 2.898 -2.869 7.088 1.00 85.25 90 SER A O 1
ATOM 739 N N . ASP A 1 91 ? 4.754 -3.880 7.839 1.00 82.62 91 ASP A N 1
ATOM 740 C CA . ASP A 1 91 ? 4.532 -3.549 9.243 1.00 82.62 91 ASP A CA 1
ATOM 741 C C . ASP A 1 91 ? 5.169 -2.179 9.585 1.00 82.62 91 ASP A C 1
ATOM 743 O O . ASP A 1 91 ? 5.531 -1.398 8.697 1.00 82.62 91 ASP A O 1
ATOM 747 N N . LEU A 1 92 ? 5.239 -1.849 10.878 1.00 80.75 92 LEU A N 1
ATOM 748 C CA . LEU A 1 92 ? 5.829 -0.597 11.370 1.00 80.75 92 LEU A CA 1
ATOM 749 C C . LEU A 1 92 ? 7.363 -0.634 11.445 1.00 80.75 92 LEU A C 1
ATOM 751 O O . LEU A 1 92 ? 7.963 0.380 11.787 1.00 80.75 92 LEU A O 1
ATOM 755 N N . ASP A 1 93 ? 8.008 -1.765 11.168 1.00 78.12 93 ASP A N 1
ATOM 756 C CA . ASP A 1 93 ? 9.452 -1.918 11.333 1.00 78.12 93 ASP A CA 1
ATOM 757 C C . ASP A 1 93 ? 10.125 -1.943 9.950 1.00 78.12 93 ASP A C 1
ATOM 759 O O . ASP A 1 93 ? 10.606 -2.966 9.470 1.00 78.12 93 ASP A O 1
ATOM 763 N N . ILE A 1 94 ? 10.158 -0.775 9.302 1.00 76.31 94 ILE A N 1
ATOM 764 C CA . ILE A 1 94 ? 10.746 -0.606 7.966 1.00 76.31 94 ILE A CA 1
ATOM 765 C C . ILE A 1 94 ? 12.260 -0.424 8.077 1.00 76.31 94 ILE A C 1
ATOM 767 O O . ILE A 1 94 ? 12.752 0.414 8.840 1.00 76.31 94 ILE A O 1
ATOM 771 N N . SER A 1 95 ? 13.013 -1.183 7.284 1.00 79.06 95 SER A N 1
ATOM 772 C CA . SER A 1 95 ? 14.471 -1.087 7.267 1.00 79.06 95 SER A CA 1
ATOM 773 C C . SER A 1 95 ? 14.971 0.143 6.483 1.00 79.06 95 SER A C 1
ATOM 775 O O . SER A 1 95 ? 14.330 0.588 5.526 1.00 79.06 95 SER A O 1
ATOM 777 N N . PRO A 1 96 ? 16.153 0.694 6.824 1.00 75.50 96 PRO A N 1
ATOM 778 C CA . PRO A 1 96 ? 16.751 1.797 6.067 1.00 75.50 96 PRO A CA 1
ATOM 779 C C . PRO A 1 96 ? 17.002 1.466 4.590 1.00 75.50 96 PRO A C 1
ATOM 781 O O . PRO A 1 96 ? 16.842 2.334 3.733 1.00 75.50 96 PRO A O 1
ATOM 784 N N . ASP A 1 97 ? 17.367 0.216 4.290 1.00 73.06 97 ASP A N 1
ATOM 785 C CA . ASP A 1 97 ? 17.650 -0.220 2.920 1.00 73.06 97 ASP A CA 1
ATOM 786 C C . ASP A 1 97 ? 16.374 -0.216 2.059 1.00 73.06 97 ASP A C 1
ATOM 788 O O . ASP A 1 97 ? 16.408 0.197 0.898 1.00 73.06 97 ASP A O 1
ATOM 792 N N . GLU A 1 98 ? 15.229 -0.598 2.640 1.00 73.38 98 GLU A N 1
ATOM 793 C CA . GLU A 1 98 ? 13.921 -0.501 1.981 1.00 73.38 98 GLU A CA 1
ATOM 794 C C . GLU A 1 98 ? 13.571 0.957 1.674 1.00 73.38 98 GLU A C 1
ATOM 796 O O . GLU A 1 98 ? 13.273 1.285 0.524 1.00 73.38 98 GLU A O 1
ATOM 801 N N . LEU A 1 99 ? 13.677 1.855 2.663 1.00 74.81 99 LEU A N 1
ATOM 802 C CA . LEU A 1 99 ? 13.411 3.285 2.462 1.00 74.81 99 LEU A CA 1
ATOM 803 C C . LEU A 1 99 ? 14.294 3.887 1.364 1.00 74.81 99 LEU A C 1
ATOM 805 O O . LEU A 1 99 ? 13.813 4.688 0.557 1.00 74.81 99 LEU A O 1
ATOM 809 N N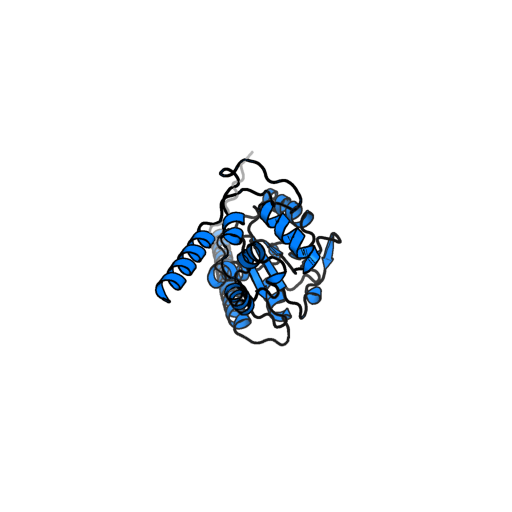 . MET A 1 100 ? 15.570 3.499 1.311 1.00 74.50 100 MET A N 1
ATOM 810 C CA . MET A 1 100 ? 16.509 3.994 0.307 1.00 74.50 100 MET A CA 1
ATOM 811 C C . MET A 1 100 ? 16.080 3.607 -1.113 1.00 74.50 100 MET A C 1
ATOM 813 O O . MET A 1 100 ? 16.061 4.466 -1.994 1.00 74.50 100 MET A O 1
ATOM 817 N N . ILE A 1 101 ? 15.691 2.351 -1.345 1.00 74.00 101 ILE A N 1
ATOM 818 C CA . ILE A 1 101 ? 15.278 1.904 -2.683 1.00 74.00 101 ILE A CA 1
ATOM 819 C C . ILE A 1 101 ? 14.020 2.600 -3.148 1.00 74.00 101 ILE A C 1
ATOM 821 O O . ILE A 1 101 ? 13.978 3.093 -4.275 1.00 74.00 101 ILE A O 1
ATOM 825 N N . PHE A 1 102 ? 13.013 2.693 -2.283 1.00 73.81 102 PHE A N 1
ATOM 826 C CA . PHE A 1 102 ? 11.807 3.418 -2.649 1.00 73.81 102 PHE A CA 1
ATOM 827 C C . PHE A 1 102 ? 12.097 4.898 -2.900 1.00 73.81 102 PHE A C 1
ATOM 829 O O . PHE A 1 102 ? 11.508 5.476 -3.805 1.00 73.81 102 PHE A O 1
ATOM 836 N N . THR A 1 103 ? 13.039 5.505 -2.172 1.00 71.75 103 THR A N 1
ATOM 837 C CA . THR A 1 103 ? 13.450 6.897 -2.414 1.00 71.75 103 THR A CA 1
ATOM 838 C C . THR A 1 103 ? 14.075 7.068 -3.797 1.00 71.75 103 THR A C 1
ATOM 840 O O . THR A 1 103 ? 13.717 8.006 -4.508 1.00 71.75 103 THR A O 1
ATOM 843 N N . ILE A 1 104 ? 14.964 6.156 -4.201 1.00 69.31 104 ILE A N 1
ATOM 844 C CA . ILE A 1 104 ? 15.596 6.176 -5.529 1.00 69.31 104 ILE A CA 1
ATOM 845 C C . ILE A 1 104 ? 14.537 5.977 -6.621 1.00 69.31 104 ILE A C 1
ATOM 847 O O . ILE A 1 104 ? 14.441 6.779 -7.545 1.00 69.31 104 ILE A O 1
ATOM 851 N N . LEU A 1 105 ? 13.674 4.968 -6.481 1.00 70.81 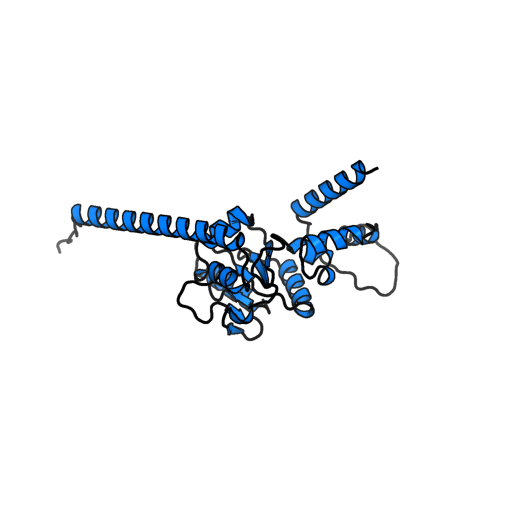105 LEU A N 1
ATOM 852 C CA . LEU A 1 105 ? 12.612 4.703 -7.458 1.00 70.81 105 LEU A CA 1
ATOM 853 C C . LEU A 1 105 ? 11.577 5.822 -7.520 1.00 70.81 105 LEU A C 1
ATOM 855 O O . LEU A 1 105 ? 10.959 6.031 -8.564 1.00 70.81 105 LEU A O 1
ATOM 859 N N . TYR A 1 106 ? 11.386 6.553 -6.423 1.00 67.44 106 TYR A N 1
ATOM 860 C CA . TYR A 1 106 ? 10.446 7.658 -6.390 1.00 67.44 106 TYR A CA 1
ATOM 861 C C . TYR A 1 106 ? 10.864 8.841 -7.249 1.00 67.44 106 TYR A C 1
ATOM 863 O O . TYR A 1 106 ? 10.001 9.495 -7.835 1.00 67.44 106 TYR A O 1
ATOM 871 N N . GLN A 1 107 ? 12.168 9.073 -7.377 1.00 65.81 107 GLN A N 1
ATOM 872 C CA . GLN A 1 107 ? 12.705 10.104 -8.262 1.00 65.81 107 GLN A CA 1
ATOM 873 C C . GLN A 1 107 ? 12.504 9.756 -9.742 1.00 65.81 107 GLN A C 1
ATOM 875 O O . GLN A 1 107 ? 12.282 10.657 -10.546 1.00 65.81 107 GLN A O 1
ATOM 880 N N . ASP A 1 108 ? 12.519 8.465 -10.075 1.00 62.59 108 ASP A N 1
ATOM 881 C CA . ASP A 1 108 ? 12.460 7.991 -11.459 1.00 62.59 108 ASP A CA 1
ATOM 882 C C . ASP A 1 108 ? 11.030 7.707 -11.952 1.00 62.59 108 ASP A C 1
ATOM 884 O O . ASP A 1 108 ? 10.735 7.878 -13.135 1.00 62.59 108 ASP A O 1
ATOM 888 N N . ILE A 1 109 ? 10.146 7.220 -11.071 1.00 63.06 109 ILE A N 1
ATOM 889 C CA . ILE A 1 109 ? 8.888 6.558 -11.470 1.00 63.06 109 ILE A CA 1
ATOM 890 C C . ILE A 1 109 ? 7.652 7.170 -10.791 1.00 63.06 109 ILE A C 1
ATOM 892 O O . ILE A 1 109 ? 6.536 6.933 -11.245 1.00 63.06 109 ILE A O 1
ATOM 896 N N . HIS A 1 110 ? 7.822 7.961 -9.723 1.00 63.38 110 HIS A N 1
ATOM 897 C CA . HIS A 1 110 ? 6.719 8.478 -8.894 1.00 63.38 110 HIS A CA 1
ATOM 898 C C . HIS A 1 110 ? 5.695 7.392 -8.458 1.00 63.38 110 HIS A C 1
ATOM 900 O O . HIS A 1 110 ? 4.508 7.512 -8.761 1.00 63.38 110 HIS A O 1
ATOM 906 N N . PRO A 1 111 ? 6.119 6.312 -7.769 1.00 56.62 111 PRO A N 1
ATOM 907 C CA . PRO A 1 111 ? 5.235 5.282 -7.248 1.00 56.62 111 PRO A CA 1
ATOM 908 C C . PRO A 1 111 ? 4.196 5.844 -6.257 1.00 56.62 111 PRO A C 1
ATOM 910 O O . PRO A 1 111 ? 4.494 6.671 -5.393 1.00 56.62 111 PRO A O 1
ATOM 913 N N . ASP A 1 112 ? 2.972 5.344 -6.427 1.00 63.12 112 ASP A N 1
ATOM 914 C CA . ASP A 1 112 ? 1.736 5.645 -5.689 1.00 63.12 112 ASP A CA 1
ATOM 915 C C . ASP A 1 112 ? 1.582 4.728 -4.423 1.00 63.12 112 ASP A C 1
ATOM 917 O O . ASP A 1 112 ? 2.524 4.007 -4.118 1.00 63.12 112 ASP A O 1
ATOM 921 N N . PRO A 1 113 ? 0.506 4.782 -3.593 1.00 58.16 113 PRO A N 1
ATOM 922 C CA . PRO A 1 113 ? 0.587 4.818 -2.120 1.00 58.16 113 PRO A CA 1
ATOM 923 C C . PRO A 1 113 ? 1.077 3.578 -1.356 1.00 58.16 113 PRO A C 1
ATOM 925 O O . PRO A 1 113 ? 0.848 2.440 -1.742 1.00 58.16 113 PRO A O 1
ATOM 928 N N . SER A 1 114 ? 1.584 3.819 -0.142 1.00 60.56 114 SER A N 1
ATOM 929 C CA . SER A 1 114 ? 1.845 2.811 0.898 1.00 60.56 114 SER A CA 1
ATOM 930 C C . SER A 1 114 ? 0.646 2.556 1.823 1.00 60.56 114 SER A C 1
ATOM 932 O O . SER A 1 114 ? -0.003 3.494 2.298 1.00 60.56 114 SER A O 1
ATOM 934 N N . ILE A 1 115 ? 0.403 1.284 2.136 1.00 60.44 115 ILE A N 1
ATOM 935 C CA . ILE A 1 115 ? -0.574 0.792 3.114 1.00 60.44 115 ILE A CA 1
ATOM 936 C C . ILE A 1 115 ? 0.200 0.108 4.246 1.00 60.44 115 ILE A C 1
ATOM 938 O O . ILE A 1 115 ? 0.866 -0.890 4.022 1.00 60.44 115 ILE A O 1
ATOM 942 N N . VAL A 1 116 ? 0.094 0.598 5.477 1.00 58.69 116 VAL A N 1
ATOM 943 C CA . VAL A 1 116 ? 0.741 -0.055 6.628 1.00 58.69 116 VAL A CA 1
ATOM 944 C C . VAL A 1 116 ? -0.238 -1.029 7.285 1.00 58.69 116 VAL A C 1
ATOM 946 O O . VAL A 1 116 ? -1.385 -0.666 7.560 1.00 58.69 116 VAL A O 1
ATOM 949 N N . ASP A 1 117 ? 0.202 -2.267 7.527 1.00 51.44 117 ASP A N 1
ATOM 950 C CA . ASP A 1 117 ? -0.566 -3.286 8.243 1.00 51.44 117 ASP A CA 1
ATOM 951 C C . ASP A 1 117 ? -0.805 -2.866 9.702 1.00 51.44 117 ASP A C 1
ATOM 953 O O . ASP A 1 117 ? 0.095 -2.424 10.416 1.00 51.44 117 ASP A O 1
ATOM 957 N N . ARG A 1 118 ? -2.043 -3.061 10.163 1.00 51.97 118 ARG A N 1
ATOM 958 C CA . ARG A 1 118 ? -2.521 -2.725 11.511 1.00 51.97 118 ARG A CA 1
ATOM 959 C C . ARG A 1 118 ? -2.662 -3.964 12.404 1.00 51.97 118 ARG A C 1
ATOM 961 O O . ARG A 1 118 ? -3.460 -3.973 13.337 1.00 51.97 118 ARG A O 1
ATOM 968 N N . SER A 1 119 ? -1.970 -5.062 12.107 1.00 48.84 119 SER A N 1
ATOM 969 C CA . SER A 1 119 ? -2.250 -6.328 12.794 1.00 48.84 119 SER A CA 1
ATOM 970 C C . SER A 1 119 ? -1.792 -6.431 14.253 1.00 48.84 119 SER A C 1
ATOM 972 O O . SER A 1 119 ? -2.116 -7.417 14.916 1.00 48.84 119 SER A O 1
ATOM 974 N N . THR A 1 120 ? -1.100 -5.422 14.782 1.00 52.69 120 THR A N 1
ATOM 975 C CA . THR A 1 120 ? -0.772 -5.288 16.207 1.00 52.69 120 THR A CA 1
ATOM 976 C C . THR A 1 120 ? -1.770 -4.377 16.926 1.00 52.69 120 THR A C 1
ATOM 978 O O . THR A 1 120 ? -2.376 -3.485 16.332 1.00 52.69 120 THR A O 1
ATOM 981 N N . SER A 1 121 ? -1.962 -4.590 18.233 1.00 62.59 121 SER A N 1
ATOM 982 C CA . SER A 1 121 ? -2.759 -3.694 19.080 1.00 62.59 121 SER A CA 1
ATOM 983 C C . SER A 1 121 ? -2.246 -2.261 18.927 1.00 62.59 121 SER A C 1
ATOM 985 O O . SER A 1 121 ? -1.090 -1.987 19.247 1.00 62.59 121 SER A O 1
ATOM 987 N N . TRP A 1 122 ? -3.074 -1.362 18.393 1.00 71.81 122 TRP A N 1
ATOM 988 C CA . TRP A 1 122 ? -2.672 0.017 18.115 1.00 71.81 122 TRP A CA 1
ATOM 989 C C . TRP A 1 122 ? -2.452 0.766 19.435 1.00 71.81 122 TRP A C 1
ATOM 991 O O . TRP A 1 122 ? -3.410 1.016 20.163 1.00 71.81 122 TRP A O 1
ATOM 1001 N N . THR A 1 123 ? -1.195 1.061 19.761 1.00 81.31 123 THR A N 1
ATOM 1002 C CA . THR A 1 123 ? -0.777 1.825 20.944 1.00 81.31 123 THR A CA 1
ATOM 1003 C C . THR A 1 123 ? -0.325 3.225 20.537 1.00 81.31 123 THR A C 1
ATOM 1005 O O . THR A 1 123 ? -0.033 3.471 19.365 1.00 81.31 123 THR A O 1
ATOM 1008 N N . ASP A 1 124 ? -0.192 4.129 21.506 1.00 83.25 124 ASP A N 1
ATOM 1009 C CA . ASP A 1 124 ? 0.366 5.466 21.264 1.00 83.25 124 ASP A CA 1
ATOM 1010 C C . ASP A 1 124 ? 1.799 5.398 20.702 1.00 83.25 124 ASP A C 1
ATOM 1012 O O . ASP A 1 124 ? 2.178 6.193 19.845 1.00 83.25 124 ASP A O 1
ATOM 1016 N N . GLU A 1 125 ? 2.588 4.401 21.113 1.00 85.25 125 GLU A N 1
ATOM 1017 C CA . GLU A 1 125 ? 3.922 4.143 20.550 1.00 85.25 125 GLU A CA 1
ATOM 1018 C C . GLU A 1 125 ? 3.852 3.746 19.068 1.00 85.25 125 GLU A C 1
ATOM 1020 O O . GLU A 1 125 ? 4.642 4.228 18.254 1.00 85.25 125 GLU A O 1
ATOM 1025 N N . ASN A 1 126 ? 2.884 2.900 18.695 1.00 83.19 126 ASN A N 1
ATOM 1026 C CA . ASN A 1 126 ? 2.661 2.510 17.301 1.00 83.19 126 ASN A CA 1
ATOM 1027 C C . ASN A 1 126 ? 2.226 3.710 16.451 1.00 83.19 126 ASN A C 1
ATOM 1029 O O . ASN A 1 126 ? 2.698 3.857 15.324 1.00 83.19 126 ASN A O 1
ATOM 1033 N N . GLN A 1 127 ? 1.394 4.594 17.009 1.00 84.81 127 GLN A N 1
ATOM 1034 C CA . GLN A 1 127 ? 0.996 5.843 16.364 1.00 84.81 127 GLN A CA 1
ATOM 1035 C C . GLN A 1 127 ? 2.208 6.746 16.092 1.00 84.81 127 GLN A C 1
ATOM 1037 O O . GLN A 1 127 ? 2.390 7.201 14.965 1.00 84.81 127 GLN A O 1
ATOM 1042 N N . GLN A 1 128 ? 3.083 6.948 17.082 1.00 87.19 128 GLN A N 1
ATOM 1043 C CA . GLN A 1 128 ? 4.292 7.764 16.915 1.00 87.19 128 GLN A CA 1
ATOM 1044 C C . GLN A 1 128 ? 5.253 7.179 15.872 1.00 87.19 128 GLN A C 1
ATOM 1046 O O . GLN A 1 128 ? 5.797 7.915 15.047 1.00 87.19 128 GLN A O 1
ATOM 1051 N N . LYS A 1 129 ? 5.448 5.852 15.870 1.00 86.00 129 LYS A N 1
ATOM 1052 C CA . LYS A 1 129 ? 6.247 5.169 14.841 1.00 86.00 129 LYS A CA 1
ATOM 1053 C C . LYS A 1 129 ? 5.655 5.365 13.447 1.00 86.00 129 LYS A C 1
ATOM 1055 O O . LYS A 1 129 ? 6.387 5.695 12.517 1.00 86.00 129 LYS A O 1
ATOM 1060 N N . PHE A 1 130 ? 4.341 5.196 13.312 1.00 85.81 130 PHE A N 1
ATOM 1061 C CA . PHE A 1 130 ? 3.638 5.389 12.049 1.00 85.81 130 PHE A CA 1
ATOM 1062 C C . PHE A 1 130 ? 3.807 6.817 11.520 1.00 85.81 130 PHE A C 1
ATOM 1064 O O . PHE A 1 130 ? 4.188 7.003 10.367 1.00 85.81 130 PHE A O 1
ATOM 1071 N N . GLU A 1 131 ? 3.602 7.823 12.371 1.00 87.69 131 GLU A N 1
ATOM 1072 C CA . GLU A 1 131 ? 3.792 9.231 12.012 1.00 87.69 131 GLU A CA 1
ATOM 1073 C C . GLU A 1 131 ? 5.243 9.534 11.626 1.00 87.69 131 GLU A C 1
ATOM 1075 O O . GLU A 1 131 ? 5.488 10.275 10.674 1.00 87.69 131 GLU A O 1
ATOM 1080 N N . HIS A 1 132 ? 6.224 8.952 12.322 1.00 87.38 132 HIS A N 1
ATOM 1081 C CA . HIS A 1 132 ? 7.633 9.100 11.962 1.00 87.38 132 HIS A CA 1
ATOM 1082 C C . HIS A 1 132 ? 7.918 8.545 10.560 1.00 87.38 132 HIS A C 1
ATOM 1084 O O . HIS A 1 132 ? 8.503 9.239 9.728 1.00 87.38 132 HIS A O 1
ATOM 1090 N N . ILE A 1 133 ? 7.442 7.330 10.278 1.00 82.69 133 ILE A N 1
ATOM 1091 C CA . ILE A 1 133 ? 7.584 6.666 8.977 1.00 82.69 133 ILE A CA 1
ATOM 1092 C C . ILE A 1 133 ? 6.908 7.479 7.869 1.00 82.69 133 ILE A C 1
ATOM 1094 O O . ILE A 1 133 ? 7.523 7.806 6.855 1.00 82.69 133 ILE A O 1
ATOM 1098 N N . GLN A 1 134 ? 5.657 7.873 8.088 1.00 84.56 134 GLN A N 1
ATOM 1099 C CA . GLN A 1 134 ? 4.896 8.707 7.163 1.00 84.56 134 GLN A CA 1
ATOM 1100 C C . GLN A 1 134 ? 5.589 10.055 6.896 1.00 84.56 134 GLN A C 1
ATOM 1102 O O . GLN A 1 134 ? 5.494 10.606 5.798 1.00 84.56 134 GLN A O 1
ATOM 1107 N N . ASN A 1 135 ? 6.326 10.587 7.874 1.00 84.69 135 ASN A N 1
ATOM 1108 C CA . ASN A 1 135 ? 7.081 11.824 7.717 1.00 84.69 135 ASN A CA 1
ATOM 1109 C C . ASN A 1 135 ? 8.384 11.671 6.923 1.00 84.69 135 ASN A C 1
ATOM 1111 O O . ASN A 1 135 ? 8.802 12.646 6.294 1.00 84.69 135 ASN A O 1
ATOM 1115 N N . VAL A 1 136 ? 9.019 10.500 6.913 1.00 83.44 136 VAL A N 1
ATOM 1116 C CA . VAL A 1 136 ? 10.247 10.279 6.125 1.00 83.44 136 VAL A CA 1
ATOM 1117 C C . VAL A 1 136 ? 9.960 9.852 4.685 1.00 83.44 136 VAL A C 1
ATOM 1119 O O . VAL A 1 136 ? 10.793 10.070 3.809 1.00 83.44 136 VAL A O 1
ATOM 1122 N N . MET A 1 137 ? 8.779 9.295 4.414 1.00 82.00 137 MET A N 1
ATOM 1123 C CA . MET A 1 137 ? 8.381 8.888 3.068 1.00 82.00 137 MET A CA 1
ATOM 1124 C C . MET A 1 137 ? 7.985 10.100 2.203 1.00 82.00 137 MET A C 1
ATOM 1126 O O . MET A 1 137 ? 7.176 10.920 2.642 1.00 82.00 137 MET A O 1
ATOM 1130 N N . PRO A 1 138 ? 8.506 10.235 0.967 1.00 80.75 138 PRO A N 1
ATOM 1131 C CA . PRO A 1 138 ? 8.120 11.311 0.050 1.00 80.75 138 PRO A CA 1
ATOM 1132 C C . PRO A 1 138 ? 6.822 11.035 -0.734 1.00 80.75 138 PRO A C 1
ATOM 1134 O O . PRO A 1 138 ? 6.234 11.983 -1.263 1.00 80.75 138 PRO A O 1
ATOM 1137 N N . TRP A 1 139 ? 6.368 9.778 -0.804 1.00 83.81 139 TRP A N 1
ATOM 1138 C CA . TRP A 1 139 ? 5.189 9.326 -1.560 1.00 83.81 139 TRP A CA 1
ATOM 1139 C C . TRP A 1 139 ? 3.880 9.380 -0.751 1.00 83.81 139 TRP A C 1
ATOM 1141 O O . TRP A 1 139 ? 3.837 9.848 0.389 1.00 83.81 139 TRP A O 1
ATOM 1151 N N . TYR A 1 140 ? 2.780 8.924 -1.358 1.00 87.19 140 TYR A N 1
ATOM 1152 C CA . TYR A 1 140 ? 1.468 8.853 -0.713 1.00 87.19 140 TYR A CA 1
ATOM 1153 C C . TYR A 1 140 ? 1.397 7.733 0.332 1.00 87.19 140 TYR A C 1
ATOM 1155 O O . TYR A 1 140 ? 1.875 6.625 0.118 1.00 87.19 140 TYR A O 1
ATOM 1163 N N . SER A 1 141 ? 0.719 7.970 1.443 1.00 88.38 141 SER A N 1
ATOM 1164 C CA . SER A 1 141 ? 0.392 6.938 2.436 1.00 88.38 141 SER A CA 1
ATOM 1165 C C . SER A 1 141 ? -1.062 7.069 2.860 1.00 88.38 141 SER A C 1
ATOM 1167 O O . SER A 1 141 ? -1.678 8.115 2.662 1.00 88.38 141 SER A O 1
ATOM 1169 N N . VAL A 1 142 ? -1.635 6.023 3.447 1.00 88.00 142 VAL A N 1
ATOM 1170 C CA . VAL A 1 142 ? -2.928 6.157 4.132 1.00 88.00 142 VAL A CA 1
ATOM 1171 C C . VAL A 1 142 ? -2.771 7.146 5.293 1.00 88.00 142 VAL A C 1
ATOM 1173 O O . VAL A 1 142 ? -1.804 7.058 6.038 1.00 88.00 142 VAL A O 1
ATOM 1176 N N . TRP A 1 143 ? -3.703 8.087 5.466 1.00 86.19 143 TRP A N 1
ATOM 1177 C CA . TRP A 1 143 ? -3.625 9.086 6.541 1.00 86.19 143 TRP A CA 1
ATOM 1178 C C . TRP A 1 143 ? -3.590 8.438 7.926 1.00 86.19 143 TRP A C 1
ATOM 1180 O O . TRP A 1 143 ? -2.791 8.821 8.773 1.00 86.19 143 TRP A O 1
ATOM 1190 N N . HIS A 1 144 ? -4.447 7.444 8.146 1.00 83.75 144 HIS A N 1
ATOM 1191 C CA . HIS A 1 144 ? -4.499 6.710 9.397 1.00 83.75 144 HIS A CA 1
ATOM 1192 C C . HIS A 1 144 ? -4.912 5.254 9.136 1.00 83.75 144 HIS A C 1
ATOM 1194 O O . HIS A 1 144 ? -5.862 5.023 8.384 1.00 83.75 144 HIS A O 1
ATOM 1200 N N . PRO A 1 145 ? -4.281 4.252 9.770 1.00 81.12 145 PRO A N 1
ATOM 1201 C CA . PRO A 1 145 ? -4.578 2.844 9.491 1.00 81.12 145 PRO A CA 1
ATOM 1202 C C . PRO A 1 145 ? -5.987 2.388 9.897 1.00 81.12 145 PRO A C 1
ATOM 1204 O O . PRO A 1 145 ? -6.409 1.297 9.531 1.00 81.12 145 PRO A O 1
ATOM 1207 N N . SER A 1 146 ? -6.774 3.209 10.604 1.00 81.75 146 SER A N 1
ATOM 1208 C CA . SER A 1 146 ? -8.221 2.965 10.775 1.00 81.75 146 SER A CA 1
ATOM 1209 C C . SER A 1 146 ? -9.041 3.108 9.494 1.00 81.75 146 SER A C 1
ATOM 1211 O O . SER A 1 146 ? -10.220 2.767 9.497 1.00 81.75 146 SER A O 1
ATOM 1213 N N . LEU A 1 147 ? -8.457 3.656 8.430 1.00 83.69 147 LEU A N 1
ATOM 1214 C CA . LEU A 1 147 ? -9.096 3.752 7.121 1.00 83.69 147 LEU A CA 1
ATOM 1215 C C . LEU A 1 147 ? -9.055 2.419 6.354 1.00 83.69 147 LEU A C 1
ATOM 1217 O O . LEU A 1 147 ? -9.738 2.279 5.345 1.00 83.69 147 LEU A O 1
ATOM 1221 N N . VAL A 1 148 ? -8.298 1.434 6.845 1.00 85.94 148 VAL A N 1
ATOM 1222 C CA . VAL A 1 148 ? -8.221 0.089 6.269 1.00 85.94 148 VAL A CA 1
ATOM 1223 C C . VAL A 1 148 ? -9.087 -0.855 7.100 1.00 85.94 148 VAL A C 1
ATOM 1225 O O . VAL A 1 148 ? -8.851 -1.050 8.293 1.00 85.94 148 VAL A O 1
ATOM 1228 N N . ASP A 1 149 ? -10.112 -1.426 6.468 1.00 85.88 149 ASP A N 1
ATOM 1229 C CA . ASP A 1 149 ? -11.048 -2.338 7.127 1.00 85.88 149 ASP A CA 1
ATOM 1230 C C . ASP A 1 149 ? -10.358 -3.666 7.517 1.00 85.88 149 ASP A C 1
ATOM 1232 O O . ASP A 1 149 ? -9.518 -4.169 6.761 1.00 85.88 149 ASP A O 1
ATOM 1236 N N . PRO A 1 150 ? -10.705 -4.290 8.657 1.00 86.25 150 PRO A N 1
ATOM 1237 C CA . PRO A 1 150 ? -10.181 -5.605 9.027 1.00 86.25 150 PRO A CA 1
ATOM 1238 C C . PRO A 1 150 ? -10.340 -6.685 7.941 1.00 86.25 150 PRO A C 1
ATOM 1240 O O . PRO A 1 150 ? -9.462 -7.541 7.804 1.00 86.25 150 PRO A O 1
ATOM 1243 N N . ALA A 1 151 ? -11.407 -6.636 7.137 1.00 89.94 151 ALA A N 1
ATOM 1244 C CA . ALA A 1 151 ? -11.605 -7.533 6.001 1.00 89.94 151 ALA A CA 1
ATOM 1245 C C . ALA A 1 151 ? -10.540 -7.337 4.910 1.00 89.94 151 ALA A C 1
ATOM 1247 O O . ALA A 1 151 ? -10.093 -8.315 4.307 1.00 89.94 151 ALA A O 1
ATOM 1248 N N . VAL A 1 152 ? -10.089 -6.095 4.691 1.00 89.75 152 VAL A N 1
ATOM 1249 C CA . VAL A 1 152 ? -8.985 -5.774 3.772 1.00 89.75 152 VAL A CA 1
ATOM 1250 C C . VAL A 1 152 ? -7.679 -6.346 4.304 1.00 89.75 152 VAL A C 1
ATOM 1252 O O . VAL A 1 152 ? -6.956 -7.003 3.562 1.00 89.75 152 VAL A O 1
ATOM 1255 N N . ILE A 1 153 ? -7.397 -6.182 5.599 1.00 87.50 153 ILE A N 1
ATOM 1256 C CA . ILE A 1 153 ? -6.196 -6.760 6.226 1.00 87.50 153 ILE A CA 1
ATOM 1257 C C . ILE A 1 153 ? -6.200 -8.287 6.083 1.00 87.50 153 ILE A C 1
ATOM 1259 O O . ILE A 1 153 ? -5.187 -8.885 5.711 1.00 87.50 153 ILE A O 1
ATOM 1263 N N . LYS A 1 154 ? -7.347 -8.928 6.337 1.00 90.06 154 LYS A N 1
ATOM 1264 C CA . LYS A 1 154 ? -7.515 -10.372 6.147 1.00 90.06 154 LYS A CA 1
ATOM 1265 C C . LYS A 1 154 ? -7.256 -10.779 4.695 1.00 90.06 154 LYS A C 1
ATOM 1267 O O . LYS A 1 154 ? -6.500 -11.717 4.458 1.00 90.06 154 LYS A O 1
ATOM 1272 N N . TYR A 1 155 ? -7.826 -10.052 3.737 1.00 92.31 155 TYR A N 1
ATOM 1273 C CA . TYR A 1 155 ? -7.612 -10.279 2.308 1.00 92.31 155 TYR A CA 1
ATOM 1274 C C . TYR A 1 155 ? -6.131 -10.167 1.920 1.00 92.31 155 TYR A C 1
ATOM 1276 O O . TYR A 1 155 ? -5.592 -11.068 1.285 1.00 92.31 155 TYR A O 1
ATOM 1284 N N . ILE A 1 156 ? -5.445 -9.112 2.363 1.00 91.00 156 ILE A N 1
ATOM 1285 C CA . ILE A 1 156 ? -4.011 -8.898 2.122 1.00 91.00 156 ILE A CA 1
ATOM 1286 C C . ILE A 1 156 ? -3.180 -10.085 2.643 1.00 91.00 156 ILE A C 1
ATOM 1288 O O . ILE A 1 156 ? -2.275 -10.572 1.964 1.00 91.00 156 ILE A O 1
ATOM 1292 N N . LYS A 1 157 ? -3.500 -10.595 3.835 1.00 89.38 157 LYS A N 1
ATOM 1293 C CA . LYS A 1 157 ? -2.786 -11.733 4.432 1.00 89.38 157 LYS A CA 1
ATOM 1294 C C . LYS A 1 157 ? -3.058 -13.052 3.717 1.00 89.38 157 LYS A C 1
ATOM 1296 O O . LYS A 1 157 ? -2.129 -13.812 3.463 1.00 89.38 157 LYS A O 1
ATOM 1301 N N . GLU A 1 158 ? -4.317 -13.339 3.405 1.00 92.25 158 GLU A N 1
ATOM 1302 C CA . GLU A 1 158 ? -4.719 -14.639 2.857 1.00 92.25 158 GLU A CA 1
ATOM 1303 C C . GLU A 1 158 ? -4.493 -14.738 1.345 1.00 92.25 158 GLU A C 1
ATOM 1305 O O . GLU A 1 158 ? -4.017 -15.768 0.871 1.00 92.25 158 GLU A O 1
ATOM 1310 N N . VAL A 1 159 ? -4.796 -13.670 0.600 1.00 93.06 159 VAL A N 1
ATOM 1311 C CA . VAL A 1 159 ? -4.790 -13.652 -0.872 1.00 93.06 159 VAL A CA 1
ATOM 1312 C C . VAL A 1 159 ? -3.483 -13.096 -1.430 1.00 93.06 159 VAL A C 1
ATOM 1314 O O . VAL A 1 159 ? -2.947 -13.647 -2.386 1.00 93.06 159 VAL A O 1
ATOM 1317 N N . TRP A 1 160 ? -2.937 -12.030 -0.838 1.00 91.62 160 TRP A N 1
ATOM 1318 C CA . TRP A 1 160 ? -1.632 -11.483 -1.248 1.00 91.62 160 TRP A CA 1
ATOM 1319 C C . TRP A 1 160 ? -0.459 -12.060 -0.452 1.00 91.62 160 TRP A C 1
ATOM 1321 O O . TRP A 1 160 ? 0.689 -11.699 -0.697 1.00 91.62 160 TRP A O 1
ATOM 1331 N N . HIS A 1 161 ? -0.737 -12.995 0.461 1.00 88.94 161 HIS A N 1
ATOM 1332 C CA . HIS A 1 161 ? 0.261 -13.738 1.231 1.00 88.94 161 HIS A CA 1
ATOM 1333 C C . HIS A 1 161 ? 1.211 -12.850 2.048 1.00 88.94 161 HIS A C 1
ATOM 1335 O O . HIS A 1 161 ? 2.372 -13.203 2.268 1.00 88.94 161 HIS A O 1
ATOM 1341 N N . PHE A 1 162 ? 0.724 -11.704 2.532 1.00 85.69 162 PHE A N 1
ATOM 1342 C CA . PHE A 1 162 ? 1.499 -10.859 3.434 1.00 85.69 162 PHE A CA 1
ATOM 1343 C C . PHE A 1 162 ? 1.711 -11.548 4.791 1.00 85.69 162 PHE A C 1
ATOM 1345 O O . PHE A 1 162 ? 0.758 -11.876 5.505 1.00 85.69 162 PHE A O 1
ATOM 1352 N N . SER A 1 163 ? 2.974 -11.730 5.180 1.00 82.12 163 SER A N 1
ATOM 1353 C CA . SER A 1 163 ? 3.358 -12.358 6.448 1.00 82.12 163 SER A CA 1
ATOM 1354 C C . SER A 1 163 ? 4.540 -11.624 7.094 1.00 82.12 163 SER A C 1
ATOM 1356 O O . SER A 1 163 ? 5.648 -12.163 7.174 1.00 82.12 163 SER A O 1
ATOM 1358 N N . LYS A 1 164 ? 4.298 -10.384 7.545 1.00 77.38 164 LYS A N 1
ATOM 1359 C CA . LYS A 1 164 ? 5.251 -9.434 8.168 1.00 77.38 164 LYS A CA 1
ATOM 1360 C C . LYS A 1 164 ? 6.274 -8.815 7.223 1.00 77.38 164 LYS A C 1
ATOM 1362 O O . LYS A 1 164 ? 6.518 -7.622 7.291 1.00 77.38 164 LYS A O 1
ATOM 1367 N N . LYS A 1 165 ? 6.859 -9.613 6.332 1.00 81.25 165 LYS A N 1
ATOM 1368 C CA . LYS A 1 165 ? 7.788 -9.085 5.332 1.00 81.25 165 LYS A CA 1
ATOM 1369 C C . LYS A 1 165 ? 7.053 -8.167 4.368 1.00 81.25 165 LYS A C 1
ATOM 1371 O O . LYS A 1 165 ? 5.980 -8.566 3.902 1.00 81.25 165 LYS A O 1
ATOM 1376 N N . PRO A 1 166 ? 7.620 -6.998 4.046 1.00 85.00 166 PRO A N 1
ATOM 1377 C CA . PRO A 1 166 ? 6.948 -6.094 3.152 1.00 85.00 166 PRO A CA 1
ATOM 1378 C C . PRO A 1 166 ? 6.809 -6.688 1.755 1.00 85.00 166 PRO A C 1
ATOM 1380 O O . PRO A 1 166 ? 7.663 -7.438 1.278 1.00 85.00 166 PRO A O 1
ATOM 1383 N N . ILE A 1 167 ? 5.713 -6.332 1.100 1.00 87.38 167 ILE A N 1
ATOM 1384 C CA . ILE A 1 167 ? 5.425 -6.691 -0.287 1.00 87.38 167 ILE A CA 1
ATOM 1385 C C . ILE A 1 167 ? 5.027 -5.435 -1.056 1.00 87.38 167 ILE A C 1
ATOM 1387 O O . ILE A 1 167 ? 4.531 -4.472 -0.474 1.00 87.38 167 ILE A O 1
ATOM 1391 N N . VAL A 1 168 ? 5.222 -5.449 -2.374 1.00 89.06 168 VAL A N 1
ATOM 1392 C CA . VAL A 1 168 ? 4.704 -4.394 -3.257 1.00 89.06 168 VAL A CA 1
ATOM 1393 C C . VAL A 1 168 ? 3.693 -4.998 -4.213 1.00 89.06 168 VAL A C 1
ATOM 1395 O O . VAL A 1 168 ? 4.069 -5.707 -5.141 1.00 89.06 168 VAL A O 1
ATOM 1398 N N . VAL A 1 169 ? 2.413 -4.712 -4.015 1.00 91.38 169 VAL A N 1
ATOM 1399 C CA . VAL A 1 169 ? 1.354 -5.166 -4.922 1.00 91.38 169 VAL A CA 1
ATOM 1400 C C . VAL A 1 169 ? 1.150 -4.118 -6.007 1.00 91.38 169 VAL A C 1
ATOM 1402 O O . VAL A 1 169 ? 0.962 -2.941 -5.717 1.00 91.38 169 VAL A O 1
ATOM 1405 N N . VAL A 1 170 ? 1.159 -4.531 -7.269 1.00 91.81 170 VAL A N 1
ATOM 1406 C CA . VAL A 1 170 ? 1.017 -3.628 -8.412 1.00 91.81 170 VAL A CA 1
ATOM 1407 C C . VAL A 1 170 ? -0.398 -3.726 -8.965 1.00 91.81 170 VAL A C 1
ATOM 1409 O O . VAL A 1 170 ? -0.832 -4.796 -9.401 1.00 91.81 170 VAL A O 1
ATOM 1412 N N . LEU A 1 171 ? -1.102 -2.596 -8.964 1.00 92.31 171 LEU A N 1
ATOM 1413 C CA . LEU A 1 171 ? -2.401 -2.417 -9.599 1.00 92.31 171 LEU A CA 1
ATOM 1414 C C . LEU A 1 171 ? -2.241 -1.660 -10.915 1.00 92.31 171 LEU A C 1
ATOM 1416 O O . LEU A 1 171 ? -1.579 -0.624 -10.972 1.00 92.31 171 LEU A O 1
ATOM 1420 N N . ASP A 1 172 ? -2.886 -2.142 -11.968 1.00 92.50 172 ASP A N 1
ATOM 1421 C CA . ASP A 1 172 ? -2.970 -1.406 -13.227 1.00 92.50 172 ASP A CA 1
ATOM 1422 C C . ASP A 1 172 ? -3.999 -0.248 -13.158 1.00 92.50 172 ASP A C 1
ATOM 1424 O O . ASP A 1 172 ? -4.754 -0.125 -12.184 1.00 92.50 172 ASP A O 1
ATOM 1428 N N . PRO A 1 173 ? -4.084 0.611 -14.193 1.00 92.94 173 PRO A N 1
ATOM 1429 C CA . PRO A 1 173 ? -5.084 1.682 -14.276 1.00 92.94 173 PRO A CA 1
ATOM 1430 C C . PRO A 1 173 ? -6.554 1.246 -14.175 1.00 92.94 173 PRO A C 1
ATOM 1432 O O . PRO A 1 173 ? -7.413 2.098 -13.932 1.00 92.94 173 PRO A O 1
ATOM 1435 N N . GLN A 1 174 ? -6.857 -0.042 -14.364 1.00 94.19 174 GLN A N 1
ATOM 1436 C CA . GLN A 1 174 ? -8.191 -0.637 -14.233 1.00 94.19 174 GLN A CA 1
ATOM 1437 C C . GLN A 1 174 ? -8.410 -1.276 -12.852 1.00 94.19 174 GLN A C 1
ATOM 1439 O O . GLN A 1 174 ? -9.488 -1.794 -12.578 1.00 94.19 174 GLN A O 1
ATOM 1444 N N . GLY A 1 175 ? -7.419 -1.226 -11.960 1.00 91.06 175 GLY A N 1
ATOM 1445 C CA . GLY A 1 175 ? -7.502 -1.772 -10.609 1.00 91.06 175 GLY A CA 1
ATOM 1446 C C . GLY A 1 175 ? -7.309 -3.282 -10.546 1.00 91.06 175 GLY A C 1
ATOM 1447 O O . GLY A 1 175 ? -7.665 -3.882 -9.530 1.00 91.06 175 GLY A O 1
ATOM 1448 N N . LYS A 1 176 ? -6.765 -3.898 -11.601 1.00 94.25 176 LYS A N 1
ATOM 1449 C CA . LYS A 1 176 ? -6.392 -5.311 -11.611 1.00 94.25 176 LYS A CA 1
ATOM 1450 C C . LYS A 1 176 ? -5.008 -5.481 -10.997 1.00 94.25 176 LYS A C 1
ATOM 1452 O O . LYS A 1 176 ? -4.091 -4.716 -11.291 1.00 94.25 176 LYS A O 1
ATOM 1457 N N . VAL A 1 177 ? -4.841 -6.527 -10.192 1.00 93.81 177 VAL A N 1
ATOM 1458 C CA . VAL A 1 177 ? -3.523 -6.933 -9.692 1.00 93.81 177 VAL A CA 1
ATOM 1459 C C . VAL A 1 177 ? -2.725 -7.551 -10.840 1.00 93.81 177 VAL A C 1
ATOM 1461 O O . VAL A 1 177 ? -3.107 -8.586 -11.387 1.00 93.81 177 VAL A O 1
ATOM 1464 N N . VAL A 1 178 ? -1.620 -6.908 -11.211 1.00 93.88 178 VAL A N 1
ATOM 1465 C CA . VAL A 1 178 ? -0.708 -7.367 -12.277 1.00 93.88 178 VAL A CA 1
ATOM 1466 C C . VAL A 1 178 ? 0.602 -7.938 -11.739 1.00 93.88 178 VAL A C 1
ATOM 1468 O O . VAL A 1 178 ? 1.350 -8.558 -12.494 1.00 93.88 178 VAL A O 1
ATOM 1471 N N . ASN A 1 179 ? 0.861 -7.746 -10.444 1.00 92.94 179 ASN A N 1
ATOM 1472 C CA . ASN A 1 179 ? 1.903 -8.427 -9.687 1.00 92.94 179 ASN A CA 1
ATOM 1473 C C . ASN A 1 179 ? 1.560 -8.374 -8.189 1.00 92.94 179 ASN A C 1
ATOM 1475 O O . ASN A 1 179 ? 1.244 -7.307 -7.668 1.00 92.94 179 ASN A O 1
ATOM 1479 N N . THR A 1 180 ? 1.601 -9.507 -7.491 1.00 91.38 180 THR A N 1
ATOM 1480 C CA . THR A 1 180 ? 1.313 -9.585 -6.046 1.00 91.38 180 THR A CA 1
ATOM 1481 C C . THR A 1 180 ? 2.527 -9.263 -5.176 1.00 91.38 180 THR A C 1
ATOM 1483 O O . THR A 1 180 ? 2.369 -9.017 -3.984 1.00 91.38 180 THR A O 1
ATOM 1486 N N . ASN A 1 181 ? 3.736 -9.269 -5.738 1.00 91.44 181 ASN A N 1
ATOM 1487 C CA . ASN A 1 181 ? 4.927 -8.793 -5.050 1.00 91.44 181 ASN A CA 1
ATOM 1488 C C . ASN A 1 181 ? 5.995 -8.372 -6.067 1.00 91.44 181 ASN A C 1
ATOM 1490 O O . ASN A 1 181 ? 6.693 -9.218 -6.603 1.00 91.44 181 ASN A O 1
ATOM 1494 N N . ALA A 1 182 ? 6.144 -7.075 -6.313 1.00 89.88 182 ALA A N 1
ATOM 1495 C CA . ALA A 1 182 ? 7.159 -6.499 -7.192 1.00 89.88 182 ALA A CA 1
ATOM 1496 C C . ALA A 1 182 ? 8.438 -6.079 -6.456 1.00 89.88 182 ALA A C 1
ATOM 1498 O O . ALA A 1 182 ? 9.344 -5.523 -7.080 1.00 89.88 182 ALA A O 1
ATOM 1499 N N . LEU A 1 183 ? 8.534 -6.327 -5.143 1.00 86.00 183 LEU A N 1
ATOM 1500 C CA . LEU A 1 183 ? 9.660 -5.857 -4.343 1.00 86.00 183 LEU A CA 1
ATOM 1501 C C . LEU A 1 183 ? 10.984 -6.387 -4.909 1.00 86.00 183 LEU A C 1
ATOM 1503 O O . LEU A 1 183 ? 11.915 -5.621 -5.116 1.00 86.00 183 LEU A O 1
ATOM 1507 N N . HIS A 1 184 ? 11.071 -7.672 -5.262 1.00 82.56 184 HIS A N 1
ATOM 1508 C CA . HIS A 1 184 ? 12.289 -8.242 -5.853 1.00 82.56 184 HIS A CA 1
ATOM 1509 C C . HIS A 1 184 ? 12.657 -7.601 -7.192 1.00 82.56 184 HIS A C 1
ATOM 1511 O O . HIS A 1 184 ? 13.840 -7.408 -7.459 1.00 82.56 184 HIS A O 1
ATOM 1517 N N . MET A 1 185 ? 11.672 -7.228 -8.010 1.00 87.00 185 MET A N 1
ATOM 1518 C CA . MET A 1 185 ? 11.937 -6.560 -9.281 1.00 87.00 185 MET A CA 1
ATOM 1519 C C . MET A 1 185 ? 12.596 -5.193 -9.065 1.00 87.00 185 MET A C 1
ATOM 1521 O O . MET A 1 185 ? 13.516 -4.831 -9.794 1.00 87.00 185 MET A O 1
ATOM 1525 N N . MET A 1 186 ? 12.160 -4.468 -8.032 1.00 83.38 186 MET A N 1
ATOM 1526 C CA . MET A 1 186 ? 12.751 -3.196 -7.615 1.00 83.38 186 MET A CA 1
ATOM 1527 C C . MET A 1 186 ? 14.208 -3.354 -7.175 1.00 83.38 186 MET A C 1
ATOM 1529 O O . MET A 1 186 ? 15.050 -2.556 -7.573 1.00 83.38 186 MET A O 1
ATOM 1533 N N . TRP A 1 187 ? 14.519 -4.402 -6.405 1.00 79.38 187 TRP A N 1
ATOM 1534 C CA . TRP A 1 187 ? 15.887 -4.683 -5.949 1.00 79.38 187 TRP A CA 1
ATOM 1535 C C . TRP A 1 187 ? 16.842 -5.052 -7.085 1.00 79.38 187 TRP A C 1
ATOM 1537 O O . TRP A 1 187 ? 18.023 -4.725 -7.023 1.00 79.38 187 TRP A O 1
ATOM 1547 N N . ILE A 1 188 ? 16.352 -5.791 -8.080 1.00 79.69 188 ILE A N 1
ATOM 1548 C CA . ILE A 1 188 ? 17.196 -6.372 -9.127 1.00 79.69 188 ILE A CA 1
ATOM 1549 C C . ILE A 1 188 ? 17.363 -5.397 -10.296 1.00 79.69 188 ILE A C 1
ATOM 1551 O O . ILE A 1 188 ? 18.483 -5.154 -10.736 1.00 79.69 188 ILE A O 1
ATOM 1555 N N . TRP A 1 189 ? 16.256 -4.832 -10.780 1.00 82.06 189 TRP A N 1
ATOM 1556 C CA . TRP A 1 189 ? 16.218 -4.059 -12.025 1.00 82.06 189 TRP A CA 1
ATOM 1557 C C . TRP A 1 189 ? 15.894 -2.578 -11.819 1.00 82.06 189 TRP A C 1
ATOM 1559 O O . TRP A 1 189 ? 15.918 -1.808 -12.780 1.00 82.06 189 TRP A O 1
ATOM 1569 N N . GLY A 1 190 ? 15.561 -2.158 -10.596 1.00 82.62 190 GLY A N 1
ATOM 1570 C CA . GLY A 1 190 ? 15.195 -0.775 -10.308 1.00 82.62 190 GLY A CA 1
ATOM 1571 C C . GLY A 1 190 ? 14.076 -0.267 -11.225 1.00 82.62 190 GLY A C 1
ATOM 1572 O O . GLY A 1 190 ? 13.041 -0.916 -11.386 1.00 82.62 190 GLY A O 1
ATOM 1573 N N . SER A 1 191 ? 14.288 0.888 -11.856 1.00 82.31 191 SER A N 1
ATOM 1574 C CA . SER A 1 191 ? 13.317 1.513 -12.760 1.00 82.31 191 SER A CA 1
ATOM 1575 C C . SER A 1 191 ? 13.142 0.799 -14.101 1.00 82.31 191 SER A C 1
ATOM 1577 O O . SER A 1 191 ? 12.077 0.908 -14.710 1.00 82.31 191 SER A O 1
ATOM 1579 N N . MET A 1 192 ? 14.098 -0.037 -14.524 1.00 83.50 192 MET A N 1
ATOM 1580 C CA . MET A 1 192 ? 13.965 -0.845 -15.747 1.00 83.50 192 MET A CA 1
ATOM 1581 C C . MET A 1 192 ? 12.850 -1.893 -15.644 1.00 83.50 192 MET A C 1
ATOM 1583 O O . MET A 1 192 ? 12.320 -2.339 -16.670 1.00 83.50 192 MET A O 1
ATOM 1587 N N . ALA A 1 193 ? 12.488 -2.269 -14.414 1.00 86.88 193 ALA A N 1
ATOM 1588 C CA . ALA A 1 193 ? 11.399 -3.188 -14.131 1.00 86.88 193 ALA A CA 1
ATOM 1589 C C . ALA A 1 193 ? 10.009 -2.587 -14.302 1.00 86.88 193 ALA A C 1
ATOM 1591 O O . ALA A 1 193 ? 9.067 -3.369 -14.397 1.00 86.88 193 ALA A O 1
ATOM 1592 N N . PHE A 1 194 ? 9.851 -1.264 -14.417 1.00 86.25 194 PHE A N 1
ATOM 1593 C CA . PHE A 1 194 ? 8.557 -0.659 -14.734 1.00 86.25 194 PHE A CA 1
ATOM 1594 C C . PHE A 1 194 ? 8.007 -1.237 -16.057 1.00 86.25 194 PHE A C 1
ATOM 1596 O O . PHE A 1 194 ? 8.768 -1.366 -17.021 1.00 86.25 194 PHE A O 1
ATOM 1603 N N . PRO A 1 195 ? 6.717 -1.629 -16.150 1.00 90.62 195 PRO A N 1
ATOM 1604 C CA . PRO A 1 195 ? 5.598 -1.400 -15.221 1.00 90.62 195 PRO A CA 1
ATOM 1605 C C . PRO A 1 195 ? 5.418 -2.443 -14.092 1.00 90.62 195 PRO A C 1
ATOM 1607 O O . PRO A 1 195 ? 4.323 -2.631 -13.575 1.00 90.62 195 PRO A O 1
ATOM 1610 N N . PHE A 1 196 ? 6.471 -3.160 -13.713 1.00 89.00 196 PHE A N 1
ATOM 1611 C CA . PHE A 1 196 ? 6.506 -4.133 -12.613 1.00 89.00 196 PHE A CA 1
ATOM 1612 C C . PHE A 1 196 ? 5.491 -5.281 -12.741 1.00 89.00 196 PHE A C 1
ATOM 1614 O O . PHE A 1 196 ? 5.080 -5.887 -11.752 1.00 89.00 196 PHE A O 1
ATOM 1621 N N . THR A 1 197 ? 5.086 -5.596 -13.971 1.00 92.31 197 THR A N 1
ATOM 1622 C CA . THR A 1 197 ? 4.194 -6.718 -14.280 1.00 92.31 197 THR A CA 1
ATOM 1623 C C . THR A 1 197 ? 4.979 -8.022 -14.355 1.00 92.31 197 THR A C 1
ATOM 1625 O O . THR A 1 197 ? 6.150 -8.023 -14.739 1.00 92.31 197 THR A O 1
ATOM 1628 N N . SER A 1 198 ? 4.324 -9.156 -14.095 1.00 88.88 198 SER A N 1
ATOM 1629 C CA . SER A 1 198 ? 4.961 -10.471 -14.278 1.00 88.88 198 SER A CA 1
ATOM 1630 C C . SER A 1 198 ? 5.453 -10.694 -15.716 1.00 88.88 198 SER A C 1
ATOM 1632 O O . SER A 1 198 ? 6.507 -11.279 -15.929 1.00 88.88 198 SER A O 1
ATOM 1634 N N . LEU A 1 199 ? 4.760 -10.144 -16.721 1.00 90.19 199 LEU A N 1
ATOM 1635 C CA . LEU A 1 199 ? 5.223 -10.202 -18.113 1.00 90.19 199 LEU A CA 1
ATOM 1636 C C . LEU A 1 199 ? 6.538 -9.428 -18.320 1.00 90.19 199 LEU A C 1
ATOM 1638 O O . LEU A 1 199 ? 7.404 -9.865 -19.077 1.00 90.19 199 LEU A O 1
ATOM 1642 N N . ARG A 1 200 ? 6.697 -8.275 -17.655 1.00 91.38 200 ARG A N 1
ATOM 1643 C CA . ARG A 1 200 ? 7.935 -7.488 -17.711 1.00 91.38 200 ARG A CA 1
ATOM 1644 C C . ARG A 1 200 ? 9.078 -8.204 -16.997 1.00 91.38 200 ARG A C 1
ATOM 1646 O O . ARG A 1 200 ? 10.192 -8.189 -17.509 1.00 91.38 200 ARG A O 1
ATOM 1653 N N . GLU A 1 201 ? 8.793 -8.853 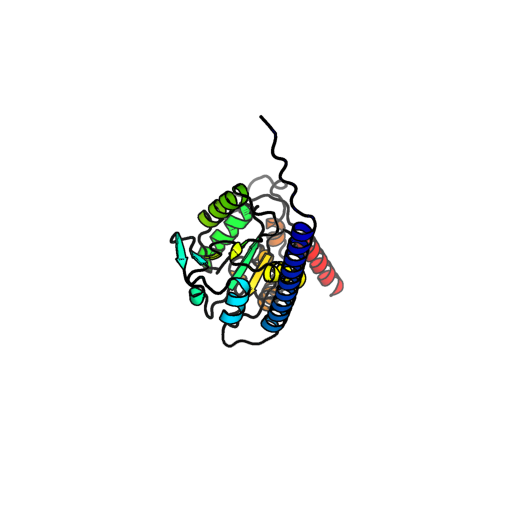-15.872 1.00 87.38 201 GLU A N 1
ATOM 1654 C CA . GLU A 1 201 ? 9.749 -9.715 -15.170 1.00 87.38 201 GLU A CA 1
ATOM 1655 C C . GLU A 1 201 ? 10.274 -10.831 -16.082 1.00 87.38 201 GLU A C 1
ATOM 1657 O O . GLU A 1 201 ? 11.484 -11.005 -16.218 1.00 87.38 201 GLU A O 1
ATOM 1662 N N . GLU A 1 202 ? 9.377 -11.544 -16.768 1.00 86.75 202 GLU A N 1
ATOM 1663 C CA . GLU A 1 202 ? 9.763 -12.600 -17.707 1.00 86.75 202 GLU A CA 1
ATOM 1664 C C . GLU A 1 202 ? 10.625 -12.081 -18.863 1.00 86.75 202 GLU A C 1
ATOM 1666 O O . GLU A 1 202 ? 11.536 -12.781 -19.304 1.00 86.75 202 GLU A O 1
ATOM 1671 N N . ALA A 1 203 ? 10.339 -10.879 -19.370 1.00 87.25 203 ALA A N 1
ATOM 1672 C CA . ALA A 1 203 ? 11.131 -10.258 -20.428 1.00 87.25 203 ALA A CA 1
ATOM 1673 C C . ALA A 1 203 ? 12.550 -9.921 -19.944 1.00 87.25 203 ALA A C 1
ATOM 1675 O O . ALA A 1 203 ? 13.520 -10.332 -20.576 1.00 87.25 203 ALA A O 1
ATOM 1676 N N . LEU A 1 204 ? 12.674 -9.267 -18.785 1.00 82.88 204 LEU A N 1
ATOM 1677 C CA . LEU A 1 204 ? 13.971 -8.913 -18.196 1.00 82.88 204 LEU A CA 1
ATOM 1678 C C . LEU A 1 204 ? 14.809 -10.153 -17.879 1.00 82.88 204 LEU A C 1
ATOM 1680 O O . LEU A 1 204 ? 15.994 -10.203 -18.194 1.00 82.88 204 LEU A O 1
ATOM 1684 N N . CYS A 1 205 ? 14.176 -11.202 -17.352 1.00 80.06 205 CYS A N 1
ATOM 1685 C CA . CYS A 1 205 ? 14.852 -12.466 -17.079 1.00 80.06 205 CYS A CA 1
ATOM 1686 C C . CYS A 1 205 ? 15.373 -13.164 -18.353 1.00 80.06 205 CYS A C 1
ATOM 1688 O O . CYS A 1 205 ? 16.324 -13.940 -18.271 1.00 80.06 205 CYS A O 1
ATOM 1690 N N . LYS A 1 206 ? 14.744 -12.937 -19.516 1.00 78.25 206 LYS A N 1
ATOM 1691 C CA . LYS A 1 206 ? 15.180 -13.490 -20.812 1.00 78.25 206 LYS A CA 1
ATOM 1692 C C . LYS A 1 206 ? 16.279 -12.654 -21.468 1.00 78.25 206 LYS A C 1
ATOM 1694 O O . LYS A 1 206 ? 17.104 -13.212 -22.184 1.00 78.25 206 LYS A O 1
ATOM 1699 N N . GLU A 1 207 ? 16.263 -11.341 -21.256 1.00 75.38 207 GLU A N 1
ATOM 1700 C CA . GLU A 1 207 ? 17.268 -10.406 -21.776 1.00 75.38 207 GLU A CA 1
ATOM 1701 C C . GLU A 1 207 ? 18.603 -10.520 -21.023 1.00 75.38 207 GLU A C 1
ATOM 1703 O O . GLU A 1 207 ? 19.665 -10.312 -21.611 1.00 75.38 207 GLU A O 1
ATOM 1708 N N . GLU A 1 208 ? 18.576 -10.907 -19.746 1.00 62.84 208 GLU A N 1
ATOM 1709 C CA . GLU A 1 208 ? 19.792 -11.112 -18.967 1.00 62.84 208 GLU A CA 1
ATOM 1710 C C . GLU A 1 208 ? 20.487 -12.442 -19.296 1.00 62.84 208 GLU A C 1
ATOM 1712 O O . GLU A 1 208 ? 20.131 -13.524 -18.823 1.00 62.84 208 GLU A O 1
ATOM 1717 N N . THR A 1 209 ? 21.594 -12.358 -20.034 1.00 50.41 209 THR A N 1
ATOM 1718 C CA . THR A 1 209 ? 22.678 -13.331 -19.878 1.00 50.41 209 THR A CA 1
ATOM 1719 C C . THR A 1 209 ? 23.223 -13.165 -18.467 1.00 50.41 209 THR A C 1
ATOM 1721 O O . THR A 1 209 ? 23.894 -12.169 -18.212 1.00 50.41 209 THR A O 1
ATOM 1724 N N . TRP A 1 210 ? 22.914 -14.096 -17.558 1.00 52.78 210 TRP A N 1
ATOM 1725 C CA . TRP A 1 210 ? 23.398 -14.149 -16.171 1.00 52.78 210 TRP A CA 1
ATOM 1726 C C . TRP A 1 210 ? 24.933 -14.079 -16.111 1.00 52.78 210 TRP A C 1
ATOM 1728 O O . TRP A 1 210 ? 25.616 -15.100 -15.991 1.00 52.78 210 TRP A O 1
ATOM 1738 N N . SER A 1 211 ? 25.498 -12.881 -16.249 1.00 49.88 211 SER A N 1
ATOM 1739 C CA . SER A 1 211 ? 26.936 -12.680 -16.255 1.00 49.88 211 SER A CA 1
ATOM 1740 C C . SER A 1 211 ? 27.441 -12.866 -14.829 1.00 49.88 211 SER A C 1
ATOM 1742 O O . SER A 1 211 ? 26.787 -12.510 -13.845 1.00 49.88 211 SER A O 1
ATOM 1744 N N . MET A 1 212 ? 28.625 -13.453 -14.696 1.00 44.72 212 MET A N 1
ATOM 1745 C CA . MET A 1 212 ? 29.273 -13.618 -13.395 1.00 44.72 212 MET A CA 1
ATOM 1746 C C . MET A 1 212 ? 29.463 -12.277 -12.666 1.00 44.72 212 MET A C 1
ATOM 1748 O O . MET A 1 212 ? 29.519 -12.269 -11.444 1.00 44.72 212 MET A O 1
ATOM 1752 N N . GLU A 1 213 ? 29.495 -11.155 -13.390 1.00 49.44 213 GLU A N 1
ATOM 1753 C CA . GLU A 1 213 ? 29.537 -9.793 -12.841 1.00 49.44 213 GLU A CA 1
ATOM 1754 C C . GLU A 1 213 ? 28.223 -9.390 -12.164 1.00 49.44 213 GLU A C 1
ATOM 1756 O O . GLU A 1 213 ? 28.249 -8.853 -11.056 1.00 49.44 213 GLU A O 1
ATOM 1761 N N . PHE A 1 214 ? 27.075 -9.730 -12.762 1.00 48.28 214 PHE A N 1
ATOM 1762 C CA . PHE A 1 214 ? 25.770 -9.532 -12.133 1.00 48.28 214 PHE A CA 1
ATOM 1763 C C . PHE A 1 214 ? 25.657 -10.352 -10.845 1.00 48.28 214 PHE A C 1
ATOM 1765 O O . PHE A 1 214 ? 25.241 -9.836 -9.816 1.00 48.28 214 PHE A O 1
ATOM 1772 N N . LEU A 1 215 ? 26.127 -11.606 -10.852 1.00 48.50 215 LEU A N 1
ATOM 1773 C CA . LEU A 1 215 ? 26.183 -12.445 -9.648 1.00 48.50 215 LEU A CA 1
ATOM 1774 C C . LEU A 1 215 ? 27.197 -11.933 -8.605 1.00 48.50 215 LEU A C 1
ATOM 1776 O O . LEU A 1 215 ? 26.940 -12.062 -7.407 1.00 48.50 215 LEU A O 1
ATOM 1780 N N . ALA A 1 216 ? 28.317 -11.343 -9.038 1.00 49.03 216 ALA A N 1
ATOM 1781 C CA . ALA A 1 216 ? 29.365 -10.805 -8.168 1.00 49.03 216 ALA A CA 1
ATOM 1782 C C . ALA A 1 216 ? 28.935 -9.530 -7.425 1.00 49.03 216 ALA A C 1
ATOM 1784 O O . ALA A 1 216 ? 29.355 -9.341 -6.285 1.00 49.03 216 ALA A O 1
ATOM 1785 N N . GLY A 1 217 ? 28.039 -8.719 -8.002 1.00 46.84 217 GLY A N 1
ATOM 1786 C CA . GLY A 1 217 ? 27.419 -7.575 -7.318 1.00 46.84 217 GLY A CA 1
ATOM 1787 C C . GLY A 1 217 ? 26.595 -7.951 -6.074 1.00 46.84 217 GLY A C 1
ATOM 1788 O O . GLY A 1 217 ? 26.311 -7.092 -5.244 1.00 46.84 217 GLY A O 1
ATOM 1789 N N . PHE A 1 218 ? 26.253 -9.237 -5.907 1.00 44.19 218 PHE A N 1
ATOM 1790 C CA . PHE A 1 218 ? 25.461 -9.759 -4.786 1.00 44.19 218 PHE A CA 1
ATOM 1791 C C . PHE A 1 218 ? 26.256 -10.640 -3.801 1.00 44.19 218 PHE A C 1
ATOM 1793 O O . PHE A 1 218 ? 25.657 -11.217 -2.888 1.00 44.19 218 PHE A O 1
ATOM 1800 N N . VAL A 1 219 ? 27.578 -10.784 -3.974 1.00 39.03 219 VAL A N 1
ATOM 1801 C CA . VAL A 1 219 ? 28.466 -11.498 -3.037 1.00 39.03 219 VAL A CA 1
ATOM 1802 C C . VAL A 1 219 ? 29.133 -10.477 -2.113 1.00 39.03 219 VAL A C 1
ATOM 1804 O O . VAL A 1 219 ? 29.651 -9.464 -2.569 1.00 39.03 219 VAL A O 1
ATOM 1807 N N . GLU A 1 220 ? 29.110 -10.732 -0.802 1.00 42.59 220 GLU A N 1
ATOM 1808 C CA . GLU A 1 220 ? 29.678 -9.848 0.224 1.00 42.59 220 GLU A CA 1
ATOM 1809 C C . GLU A 1 220 ? 31.104 -9.354 -0.133 1.00 42.59 220 GLU A C 1
ATOM 1811 O O . GLU A 1 220 ? 31.979 -10.170 -0.447 1.00 42.59 220 GLU A O 1
ATOM 1816 N N . PRO A 1 221 ? 31.397 -8.040 -0.033 1.00 36.56 221 PRO A N 1
ATOM 1817 C CA . PRO A 1 221 ? 32.687 -7.461 -0.411 1.00 36.56 221 PRO A CA 1
ATOM 1818 C C . PRO A 1 221 ? 33.768 -7.703 0.657 1.00 36.56 221 PRO A C 1
ATOM 1820 O O . PRO A 1 221 ? 34.248 -6.771 1.304 1.00 36.56 221 PRO A O 1
ATOM 1823 N N . LYS A 1 222 ? 34.162 -8.965 0.863 1.00 34.06 222 LYS A N 1
ATOM 1824 C CA . LYS A 1 222 ? 35.324 -9.324 1.701 1.00 34.06 222 LYS A CA 1
ATOM 1825 C C . LYS A 1 222 ? 36.282 -10.356 1.105 1.00 34.06 222 LYS A C 1
ATOM 1827 O O . LYS A 1 222 ? 37.178 -10.792 1.818 1.00 34.06 222 LYS A O 1
ATOM 1832 N N . LEU A 1 223 ? 36.165 -10.727 -0.171 1.00 37.53 223 LEU A N 1
ATOM 1833 C CA . LEU A 1 223 ? 37.069 -11.735 -0.752 1.00 37.53 223 LEU A CA 1
ATOM 1834 C C . LEU A 1 223 ? 38.057 -11.257 -1.815 1.00 37.53 223 LEU A C 1
ATOM 1836 O O . LEU A 1 223 ? 38.912 -12.047 -2.193 1.00 37.53 223 LEU A O 1
ATOM 1840 N N . PHE A 1 224 ? 38.040 -9.996 -2.244 1.00 30.77 224 PHE A N 1
ATOM 1841 C CA . PHE A 1 224 ? 39.055 -9.514 -3.183 1.00 30.77 224 PHE A CA 1
ATOM 1842 C C . PHE A 1 224 ? 39.567 -8.131 -2.795 1.00 30.77 224 PHE A C 1
ATOM 1844 O O . PHE A 1 224 ? 38.982 -7.111 -3.144 1.00 30.77 224 PHE A O 1
ATOM 1851 N N . ASP A 1 225 ? 40.683 -8.120 -2.066 1.00 27.78 225 ASP A N 1
ATOM 1852 C CA . ASP A 1 225 ? 41.556 -6.956 -1.967 1.00 27.78 225 ASP A CA 1
ATOM 1853 C C . ASP A 1 225 ? 42.723 -7.115 -2.951 1.00 27.78 225 ASP A C 1
ATOM 1855 O O . ASP A 1 225 ? 43.554 -8.019 -2.839 1.00 27.78 225 ASP A O 1
ATOM 1859 N N . SER A 1 226 ? 42.759 -6.240 -3.953 1.00 31.72 226 SER A N 1
ATOM 1860 C CA . SER A 1 226 ? 43.811 -5.226 -4.115 1.00 31.72 226 SER A CA 1
ATOM 1861 C C . SER A 1 226 ? 44.100 -4.934 -5.588 1.00 31.72 226 SER A C 1
ATOM 1863 O O . SER A 1 226 ? 44.456 -5.820 -6.364 1.00 31.72 226 SER A O 1
ATOM 1865 N N . ARG A 1 227 ? 44.055 -3.632 -5.906 1.00 31.45 227 ARG A N 1
ATOM 1866 C CA . ARG A 1 227 ? 44.576 -2.970 -7.118 1.00 31.45 227 ARG A CA 1
ATOM 1867 C C . ARG A 1 227 ? 43.697 -3.012 -8.371 1.00 31.45 227 ARG A C 1
ATOM 1869 O O . ARG A 1 227 ? 44.098 -3.619 -9.349 1.00 31.45 227 ARG A O 1
ATOM 1876 N N . TRP A 1 228 ? 42.609 -2.237 -8.393 1.00 29.34 228 TRP A N 1
ATOM 1877 C CA . TRP A 1 228 ? 42.153 -1.581 -9.629 1.00 29.34 228 TRP A CA 1
ATOM 1878 C C . TRP A 1 228 ? 41.653 -0.169 -9.326 1.00 29.34 228 TRP A C 1
ATOM 1880 O O . TRP A 1 228 ? 40.851 0.050 -8.421 1.00 29.34 228 TRP A O 1
ATOM 1890 N N . ASN A 1 229 ? 42.244 0.771 -10.054 1.00 27.75 229 ASN A N 1
ATOM 1891 C CA . ASN A 1 229 ? 42.018 2.204 -10.015 1.00 27.75 229 ASN A CA 1
ATOM 1892 C C . ASN A 1 229 ? 40.932 2.560 -11.048 1.00 27.75 229 ASN A C 1
ATOM 1894 O O . ASN A 1 229 ? 40.854 1.919 -12.093 1.00 27.75 229 ASN A O 1
ATOM 1898 N N . ASP A 1 230 ? 40.190 3.623 -10.745 1.00 27.75 230 ASP A N 1
ATOM 1899 C CA . ASP A 1 230 ? 39.387 4.466 -11.641 1.00 27.75 230 ASP A CA 1
ATOM 1900 C C . ASP A 1 230 ? 37.981 3.987 -12.087 1.00 27.75 230 ASP A C 1
ATOM 1902 O O . ASP A 1 230 ? 37.790 3.183 -12.993 1.00 27.75 230 ASP A O 1
ATOM 1906 N N . SER A 1 231 ? 36.990 4.647 -11.465 1.00 35.31 231 SER A N 1
ATOM 1907 C CA . SER A 1 231 ? 35.667 5.029 -11.992 1.00 35.31 231 SER A CA 1
ATOM 1908 C C . SER A 1 231 ? 34.630 3.946 -12.326 1.00 35.31 231 SER A C 1
ATOM 1910 O O . SER A 1 231 ? 34.348 3.685 -13.490 1.00 35.31 231 SER A O 1
ATOM 1912 N N . LEU A 1 232 ? 33.910 3.468 -11.303 1.00 24.23 232 LEU A N 1
ATOM 1913 C CA . LEU A 1 232 ? 32.481 3.125 -11.397 1.00 24.23 232 LEU A CA 1
ATOM 1914 C C . LEU A 1 232 ? 31.869 3.136 -9.984 1.00 24.23 232 LEU A C 1
ATOM 1916 O O . LEU A 1 232 ? 32.494 2.662 -9.038 1.00 24.23 232 LEU A O 1
ATOM 1920 N N . LEU A 1 233 ? 30.681 3.721 -9.813 1.00 24.67 233 LEU A N 1
ATOM 1921 C CA . LEU A 1 233 ? 29.975 3.800 -8.527 1.00 24.67 233 LEU A CA 1
ATOM 1922 C C . LEU A 1 233 ? 29.684 2.389 -7.981 1.00 24.67 233 LEU A C 1
ATOM 1924 O O . LEU A 1 233 ? 28.772 1.708 -8.439 1.00 24.67 233 LEU A O 1
ATOM 1928 N N . VAL A 1 234 ? 30.469 1.957 -6.991 1.00 25.78 234 VAL A N 1
ATOM 1929 C CA . VAL A 1 234 ? 30.278 0.698 -6.258 1.00 25.78 234 VAL A CA 1
ATOM 1930 C C . VAL A 1 234 ? 29.282 0.931 -5.124 1.00 25.78 234 VAL A C 1
ATOM 1932 O O . VAL A 1 234 ? 29.558 1.676 -4.183 1.00 25.78 234 VAL A O 1
ATOM 1935 N N . TRP A 1 235 ? 28.130 0.267 -5.196 1.00 24.81 235 TRP A N 1
ATOM 1936 C CA . TRP A 1 235 ? 27.148 0.232 -4.116 1.00 24.81 235 TRP A CA 1
ATOM 1937 C C . TRP A 1 235 ? 27.715 -0.561 -2.925 1.00 24.81 235 TRP A C 1
ATOM 1939 O O . TRP A 1 235 ? 27.964 -1.763 -3.017 1.00 24.81 235 TRP A O 1
ATOM 1949 N N . ARG A 1 236 ? 27.949 0.117 -1.794 1.00 27.66 236 ARG A N 1
ATOM 1950 C CA . ARG A 1 236 ? 28.236 -0.511 -0.495 1.00 27.66 236 ARG A CA 1
ATOM 1951 C C . ARG A 1 236 ? 26.952 -0.541 0.329 1.00 27.66 236 ARG A C 1
ATOM 1953 O O . ARG A 1 236 ? 26.566 0.474 0.891 1.00 27.66 236 ARG A O 1
ATOM 1960 N N . GLY A 1 237 ? 26.357 -1.718 0.457 1.00 27.33 237 GLY A N 1
ATOM 1961 C CA . GLY A 1 237 ? 25.248 -1.975 1.373 1.00 27.33 237 GLY A CA 1
ATOM 1962 C C . GLY A 1 237 ? 25.195 -3.463 1.675 1.00 27.33 237 GLY A C 1
ATOM 1963 O O . GLY A 1 237 ? 24.528 -4.222 0.986 1.00 27.33 237 GLY A O 1
ATOM 1964 N N . GLY A 1 238 ? 26.004 -3.907 2.636 1.00 32.91 238 GLY A N 1
ATOM 1965 C CA . GLY A 1 238 ? 25.996 -5.292 3.086 1.00 32.91 238 GLY A CA 1
ATOM 1966 C C . GLY A 1 238 ? 24.838 -5.521 4.046 1.00 32.91 238 GLY A C 1
ATOM 1967 O O . GLY A 1 238 ? 24.850 -4.956 5.135 1.00 32.91 238 GLY A O 1
ATOM 1968 N N . SER A 1 239 ? 23.889 -6.377 3.667 1.00 32.38 239 SER A N 1
ATOM 1969 C CA . SER A 1 239 ? 23.039 -7.150 4.580 1.00 32.38 239 SER A CA 1
ATOM 1970 C C . SER A 1 239 ? 22.402 -8.336 3.851 1.00 32.38 239 SER A C 1
ATOM 1972 O O . SER A 1 239 ? 22.123 -8.299 2.656 1.00 32.38 239 SER A O 1
ATOM 1974 N N . ARG A 1 240 ? 22.264 -9.436 4.593 1.00 34.47 240 ARG A N 1
ATOM 1975 C CA . ARG A 1 240 ? 21.885 -10.788 4.158 1.00 34.47 240 ARG A CA 1
ATOM 1976 C C . ARG A 1 240 ? 20.626 -10.796 3.276 1.00 34.47 240 ARG A C 1
ATOM 1978 O O . ARG A 1 240 ? 19.561 -10.386 3.723 1.00 34.47 240 ARG A O 1
ATOM 1985 N N . LEU A 1 241 ? 20.739 -11.357 2.070 1.00 39.19 241 LEU A N 1
ATOM 1986 C CA . LEU A 1 241 ? 19.604 -11.612 1.177 1.00 39.19 241 LEU A CA 1
ATOM 1987 C C . LEU A 1 241 ? 18.524 -12.462 1.862 1.00 39.19 241 LEU A C 1
ATOM 1989 O O . LEU A 1 241 ? 18.823 -13.441 2.551 1.00 39.19 241 LEU A O 1
ATOM 1993 N N . ASP A 1 242 ? 17.265 -12.120 1.595 1.00 40.78 242 ASP A N 1
ATOM 1994 C CA . ASP A 1 242 ? 16.095 -12.869 2.041 1.00 40.78 242 ASP A CA 1
ATOM 1995 C C . ASP A 1 242 ? 16.186 -14.358 1.618 1.00 40.78 242 ASP A C 1
ATOM 1997 O O . ASP A 1 242 ? 16.389 -14.656 0.433 1.00 40.78 242 ASP A O 1
ATOM 2001 N N . PRO A 1 243 ? 15.991 -15.323 2.540 1.00 35.84 243 PRO A N 1
ATOM 2002 C CA . PRO A 1 243 ? 15.913 -16.749 2.222 1.00 35.84 243 PRO A CA 1
ATOM 2003 C C . PRO A 1 243 ? 14.928 -17.114 1.098 1.00 35.84 243 PRO A C 1
ATOM 2005 O O . PRO A 1 243 ? 15.164 -18.093 0.392 1.00 35.84 243 PRO A O 1
ATOM 2008 N N . GLN A 1 244 ? 13.851 -16.350 0.892 1.00 38.81 244 GLN A N 1
ATOM 2009 C CA . GLN A 1 244 ? 12.899 -16.566 -0.203 1.00 38.81 244 GLN A CA 1
ATOM 2010 C C . GLN A 1 244 ? 13.468 -16.146 -1.560 1.00 38.81 244 GLN A C 1
ATOM 2012 O O . GLN A 1 244 ? 13.333 -16.900 -2.524 1.00 38.81 244 GLN A O 1
ATOM 2017 N N . VAL A 1 245 ? 14.197 -15.027 -1.612 1.00 42.03 245 VAL A N 1
ATOM 2018 C CA . VAL A 1 245 ? 14.956 -14.603 -2.800 1.00 42.03 245 VAL A CA 1
ATOM 2019 C C . VAL A 1 245 ? 16.039 -15.639 -3.110 1.00 42.03 245 VAL A C 1
ATOM 2021 O O . VAL A 1 245 ? 16.204 -16.048 -4.258 1.00 42.03 245 VAL A O 1
ATOM 2024 N N . TYR A 1 246 ? 16.715 -16.173 -2.089 1.00 41.12 246 TYR A N 1
ATOM 2025 C CA . TYR A 1 246 ? 17.652 -17.289 -2.252 1.00 41.12 246 TYR A CA 1
ATOM 2026 C C . TYR A 1 246 ? 16.972 -18.564 -2.793 1.00 41.12 246 TYR A C 1
ATOM 2028 O O . TYR A 1 246 ? 17.528 -19.251 -3.654 1.00 41.12 246 TYR A O 1
ATOM 2036 N N . HIS A 1 247 ? 15.759 -18.885 -2.332 1.00 40.19 247 HIS A N 1
ATOM 2037 C CA . HIS A 1 247 ? 15.034 -20.088 -2.746 1.00 40.19 247 HIS A CA 1
ATOM 2038 C C . HIS A 1 247 ? 14.448 -19.976 -4.163 1.00 40.19 247 HIS A C 1
ATOM 2040 O O . HIS A 1 247 ? 14.546 -20.931 -4.937 1.00 40.19 247 HIS A O 1
ATOM 2046 N N . GLN A 1 248 ? 13.922 -18.808 -4.545 1.00 44.78 248 GLN A N 1
ATOM 2047 C CA . GLN A 1 248 ? 13.534 -18.503 -5.928 1.00 44.78 248 GLN A CA 1
ATOM 2048 C C . GLN A 1 248 ? 14.752 -18.573 -6.862 1.00 44.78 248 GLN A C 1
ATOM 2050 O O . GLN A 1 248 ? 14.688 -19.230 -7.900 1.00 44.78 248 GLN A O 1
ATOM 2055 N N . ARG A 1 249 ? 15.910 -18.050 -6.431 1.00 51.53 249 ARG A N 1
ATOM 2056 C CA . ARG A 1 249 ? 17.198 -18.182 -7.142 1.00 51.53 249 ARG A CA 1
ATOM 2057 C C . ARG A 1 249 ? 17.683 -19.633 -7.267 1.00 51.53 249 ARG A C 1
ATOM 2059 O O . ARG A 1 249 ? 18.375 -19.966 -8.228 1.00 51.53 249 ARG A O 1
ATOM 2066 N N . LYS A 1 250 ? 17.352 -20.514 -6.314 1.00 42.97 250 LYS A N 1
ATOM 2067 C CA . LYS A 1 250 ? 17.652 -21.957 -6.399 1.00 42.97 250 LYS A CA 1
ATOM 2068 C C . LYS A 1 250 ? 16.706 -22.676 -7.366 1.00 42.97 250 LYS A C 1
ATOM 2070 O O . LYS A 1 250 ? 17.168 -23.523 -8.125 1.00 42.97 250 LYS A O 1
ATOM 2075 N N . LYS A 1 251 ? 15.416 -22.319 -7.376 1.00 43.78 251 LYS A N 1
ATOM 2076 C CA . LYS A 1 251 ? 14.432 -22.850 -8.336 1.00 43.78 251 LYS A CA 1
ATOM 2077 C C . LYS A 1 251 ? 14.765 -22.447 -9.776 1.00 43.78 251 LYS A C 1
ATOM 2079 O O . LYS A 1 251 ? 14.767 -23.314 -10.642 1.00 43.78 251 LYS A O 1
ATOM 2084 N N . LEU A 1 252 ? 15.145 -21.187 -10.002 1.00 44.19 252 LEU A N 1
ATOM 2085 C CA . LEU A 1 252 ? 15.612 -20.694 -11.305 1.00 44.19 252 LEU A CA 1
ATOM 2086 C C . LEU A 1 252 ? 16.879 -21.430 -11.773 1.00 44.19 252 LEU A C 1
ATOM 2088 O O . LEU A 1 252 ? 16.938 -21.887 -12.910 1.00 44.19 252 LEU A O 1
ATOM 2092 N N . ARG A 1 253 ? 17.847 -21.668 -10.873 1.00 41.34 253 ARG A N 1
ATOM 2093 C CA . ARG A 1 253 ? 19.027 -22.506 -11.166 1.00 41.34 253 ARG A CA 1
ATOM 2094 C C . ARG A 1 253 ? 18.674 -23.941 -11.570 1.00 41.34 253 ARG A C 1
ATOM 2096 O O . ARG A 1 253 ? 19.278 -24.468 -12.496 1.00 41.34 253 ARG A O 1
ATOM 2103 N N . HIS A 1 254 ? 17.711 -24.568 -10.897 1.00 40.84 254 HIS A N 1
ATOM 2104 C CA . HIS A 1 254 ? 17.307 -25.947 -11.196 1.00 40.84 254 HIS A CA 1
ATOM 2105 C C . HIS A 1 254 ? 16.540 -26.070 -12.521 1.00 40.84 254 HIS A C 1
ATOM 2107 O O . HIS A 1 254 ? 16.732 -27.043 -13.251 1.00 40.84 254 HIS A O 1
ATOM 2113 N N . ALA A 1 255 ? 15.699 -25.085 -12.846 1.00 40.06 255 ALA A N 1
ATOM 2114 C CA . ALA A 1 255 ? 14.971 -25.036 -14.114 1.00 40.06 255 ALA A CA 1
ATOM 2115 C C . ALA A 1 255 ? 15.930 -24.900 -15.312 1.00 40.06 255 ALA A C 1
ATOM 2117 O O . ALA A 1 255 ? 15.758 -25.565 -16.328 1.00 40.06 255 ALA A O 1
ATOM 2118 N N . LEU A 1 256 ? 17.001 -24.114 -15.166 1.00 39.28 256 LEU A N 1
ATOM 2119 C CA . LEU A 1 256 ? 17.995 -23.913 -16.225 1.00 39.28 256 LEU A CA 1
ATOM 2120 C C . LEU A 1 256 ? 18.916 -25.128 -16.439 1.00 39.28 256 LEU A C 1
ATOM 2122 O O . LEU A 1 256 ? 19.331 -25.380 -17.562 1.00 39.28 256 LEU A O 1
ATOM 2126 N N . GLN A 1 257 ? 19.194 -25.917 -15.396 1.00 39.56 257 GLN A N 1
ATOM 2127 C CA . GLN A 1 257 ? 20.007 -27.143 -15.496 1.00 39.56 257 GLN A CA 1
ATOM 2128 C C . GLN A 1 257 ? 19.250 -28.355 -16.056 1.00 39.56 257 GLN A C 1
ATOM 2130 O O . GLN A 1 257 ? 19.869 -29.348 -16.417 1.00 39.56 257 GLN A O 1
ATOM 2135 N N . THR A 1 258 ? 17.919 -28.298 -16.096 1.00 40.19 258 THR A N 1
ATOM 2136 C CA . THR A 1 258 ? 17.060 -29.382 -16.607 1.00 40.19 258 THR A CA 1
ATOM 2137 C C . THR A 1 258 ? 16.550 -29.118 -18.027 1.00 40.19 258 THR A C 1
ATOM 2139 O O . THR A 1 258 ? 15.811 -29.933 -18.570 1.00 40.19 258 THR A O 1
ATOM 2142 N N . SER A 1 259 ? 16.962 -27.994 -18.628 1.00 39.75 259 SER A N 1
ATOM 2143 C CA . SER A 1 259 ? 16.592 -27.559 -19.985 1.00 39.75 259 SER A CA 1
ATOM 2144 C C . SER A 1 259 ? 17.686 -27.811 -21.040 1.00 39.75 259 SER A C 1
ATOM 2146 O O . SER A 1 259 ? 17.549 -27.362 -22.176 1.00 39.75 259 SER A O 1
ATOM 2148 N N . THR A 1 260 ? 18.770 -28.496 -20.665 1.00 38.66 260 THR A N 1
ATOM 2149 C CA . THR A 1 260 ? 19.837 -29.009 -21.549 1.00 38.66 260 THR A CA 1
ATOM 2150 C C . THR A 1 260 ? 19.748 -30.517 -21.641 1.00 38.66 260 THR A C 1
ATOM 2152 O O . THR A 1 260 ? 19.868 -31.042 -22.767 1.00 38.66 260 THR A O 1
#

Organism: NCBI:txid1293975

Radius of gyration: 23.74 Å; chains: 1; bounding box: 75×48×79 Å

Secondary structure (DSSP, 8-state):
---------HHHHHHHHHHHHHHHHHHHHHHHHHHHHHHHHHHS--SSTHHHHHHHH--SS-S--EEETTTTEEE-GGGGTTS-EEEEEE-S---HHHHHHHHHHHHHH----EEE---S---HHHHHHHHHHHHH--SEEES-GGGS-HHHHHHHHHTS---SS-EEEEEPTTS-EEES--HHHHHHHGGGGTT--HHHHHHHHHH----HHHHHTTS-TTS--S---S---------PPPHHHHHHHHHHHHHHHT--

Sequence (260 aa):
MPISSKIVPYVDLQSHVNDTVKAELLDEKRNVEAYQMLLRLFDTVHIDNMKTLKALIYTKNDLQPLYEGSTKKRVDIDVLRRKMVLLYISDLDISPDELMIFTILYQDIHPDPSIVDRSTSWTDENQQKFEHIQNVMPWYSVWHPSLVDPAVIKYIKEVWHFSKKPIVVVLDPQGKVVNTNALHMMWIWGSMAFPFTSLREEALCKEETWSMEFLAGFVEPKLFDSRWNDSLLVWRGGSRLDPQVYHQRKKLRHALQTST